Protein AF-A0A7C5RF96-F1 (afdb_monomer)

Solvent-accessible surface area (backbone atoms only — not comparable to full-atom values): 11262 Å² total; per-residue (Å²): 138,88,84,86,80,88,78,85,84,84,74,85,86,77,72,83,74,77,84,63,67,83,74,46,70,71,55,54,45,64,64,49,43,65,52,54,22,52,75,68,71,33,79,89,75,61,82,72,68,91,77,46,59,42,86,40,57,66,70,56,53,45,50,46,58,66,66,28,52,44,36,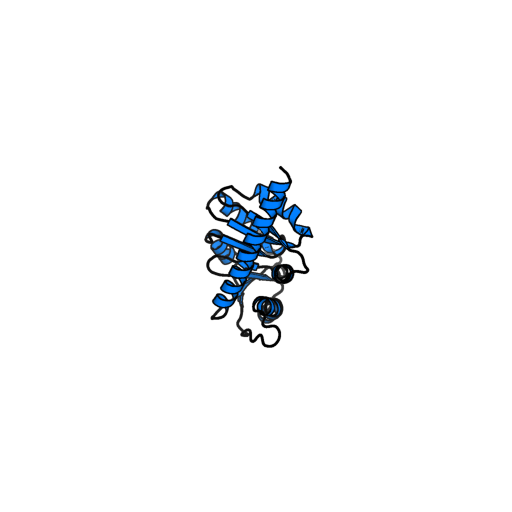41,35,26,29,56,72,78,70,43,52,89,47,49,67,48,53,40,55,34,24,76,74,45,66,41,39,36,41,35,32,23,57,54,93,54,33,66,65,49,40,61,49,28,68,72,42,35,32,94,56,12,42,48,44,72,39,63,34,55,73,90,40,76,61,23,59,54,30,73,48,39,32,43,36,38,78,88,50,47,35,32,56,54,85,92,43,38,29,29,54,43,72,83,54,31,62,54,52,47,52,48,51,48,53,53,51,52,52,50,49,54,51,50,50,52,53,49,55,50,56,59,58,76,75,106

Foldseek 3Di:
DDDDDDDDPPDDPPDDDDCQPPCDLQNVCVVVQCLLCLLVVNNPDRPQDSQWKDFDDLVRVLVLLLVFQEKEWAEACVLCVSNVVSLLVSQVPAAHEYEYEYAPVRQVVVVVVQVVSHDPRYRYHYQHDDCPDSSVSNSNFTWMAGPQFIWGRDSNTIITTDDPCGVVSNVSCCVVRVVSVVVRVVVVVVVVVVVD

Mean predicted aligned error: 11.07 Å

Secondary structure (DSSP, 8-state):
---PPP------------------HHHHHHHHHHHHHHHTT-SS-----S--EEEE-HHHHHHHHHH-SEEEEES-TTTTTTTHHHHHHHHTTS--EEEEEEEHHHHHHHHHHHHHH--SSS-EEEEEEPTTSHHHHHHTS-EEE-SS-EEEEETTEEEEE-THHHHHHHHHHHHHHHHHHHHHHHHHHHHHHHT-

Nearest PDB structures (foldseek):
  4iwn-assembly1_B  TM=4.643E-01  e=7.702E-01  Escherichia coli
  3guc-assembly1_B  TM=5.423E-01  e=4.513E+00  Homo sapiens
  8uzd-assembly1_B-2  TM=3.219E-01  e=5.679E-01  Ilex paraguariensis
  2l82-assembly1_A  TM=4.042E-01  e=2.453E+00  synthetic construct

Sequence (196 aa):
MKGLPVAVALGVLALSPSVQAQITLGQAYKILRPALCAAMKQFANCSLPEDLVLPADLEMVRRMVDASSTVYLAGNKADMRDILPTLEARARKRPGSAYWFVPRAEADDLEAWAAKASTQQYPIHILPVQESDLLGTVSRIPFVLTDLTVFFPLAGAWFEPIGKITATVLGVLRNIASYAAQQALARKSMKEAEAR

Radius of gyration: 21.3 Å; Cα contacts (8 Å, |Δi|>4): 260; chains: 1; bounding box: 76×32×82 Å

Structure (mmCIF, N/CA/C/O backbone):
data_AF-A0A7C5RF96-F1
#
_entry.id   AF-A0A7C5RF96-F1
#
loop_
_atom_site.group_PDB
_atom_site.id
_atom_site.type_symbol
_atom_site.label_atom_id
_atom_site.label_alt_id
_atom_site.label_comp_id
_atom_site.label_asym_id
_atom_site.label_entity_id
_atom_site.label_seq_id
_atom_site.pdbx_PDB_ins_code
_atom_site.Cartn_x
_atom_site.Cartn_y
_atom_site.Cartn_z
_atom_site.occupancy
_atom_site.B_iso_or_equiv
_atom_site.auth_seq_id
_atom_site.auth_comp_id
_atom_site.auth_asym_id
_atom_site.auth_atom_id
_atom_site.pdbx_PDB_model_num
ATOM 1 N N . MET A 1 1 ? -50.449 10.304 -52.837 1.00 48.28 1 MET A N 1
ATOM 2 C CA . MET A 1 1 ? -49.902 8.990 -52.415 1.00 48.28 1 MET A CA 1
ATOM 3 C C . MET A 1 1 ? -48.433 8.928 -52.812 1.00 48.28 1 MET A C 1
ATOM 5 O O . MET A 1 1 ? -48.119 9.495 -53.852 1.00 48.28 1 MET A O 1
ATOM 9 N N . LYS A 1 2 ? -47.598 8.231 -52.020 1.00 40.72 2 LYS A N 1
ATOM 10 C CA . LYS A 1 2 ? -46.118 8.307 -51.880 1.00 40.72 2 LYS A CA 1
ATOM 11 C C . LYS A 1 2 ? -45.748 9.323 -50.784 1.00 40.72 2 LYS A C 1
ATOM 13 O O . LYS A 1 2 ? -45.978 10.504 -50.980 1.00 40.72 2 LYS A O 1
ATOM 18 N N . GLY A 1 3 ? -45.299 8.979 -49.578 1.00 35.69 3 GLY A N 1
ATOM 19 C CA . GLY A 1 3 ? -44.644 7.773 -49.064 1.00 35.69 3 GLY A CA 1
ATOM 20 C C . GLY A 1 3 ? -43.287 8.204 -48.499 1.00 35.69 3 GLY A C 1
ATOM 21 O O . GLY A 1 3 ? -42.312 8.199 -49.238 1.00 35.69 3 GLY A O 1
ATOM 22 N N . LEU A 1 4 ? -43.247 8.663 -47.241 1.00 41.91 4 LEU A N 1
ATOM 23 C CA . LEU A 1 4 ? -42.005 8.987 -46.525 1.00 41.91 4 LEU A CA 1
ATOM 24 C C . LEU A 1 4 ? -41.314 7.693 -46.071 1.00 41.91 4 LEU A C 1
ATOM 26 O O . LEU A 1 4 ? -41.981 6.868 -45.444 1.00 41.91 4 LEU A O 1
ATOM 30 N N . PRO A 1 5 ? -39.991 7.551 -46.250 1.00 50.12 5 PRO A N 1
ATOM 31 C CA . PRO A 1 5 ? -39.201 6.661 -45.425 1.00 50.12 5 PRO A CA 1
ATOM 32 C C . PRO A 1 5 ? -38.467 7.439 -44.327 1.00 50.12 5 PRO A C 1
ATOM 34 O O . PRO A 1 5 ? -37.708 8.378 -44.564 1.00 50.12 5 PRO A O 1
ATOM 37 N N . VAL A 1 6 ? -38.722 6.977 -43.109 1.00 43.59 6 VAL A N 1
ATOM 38 C CA . VAL A 1 6 ? -37.925 7.156 -41.900 1.00 43.59 6 VAL A CA 1
ATOM 39 C C . VAL A 1 6 ? -36.529 6.571 -42.133 1.00 43.59 6 VAL A C 1
ATOM 41 O O . VAL A 1 6 ? -36.412 5.409 -42.514 1.00 43.59 6 VAL A O 1
ATOM 44 N N . ALA A 1 7 ? -35.478 7.335 -41.847 1.00 45.12 7 ALA A N 1
ATOM 45 C CA . ALA A 1 7 ? -34.145 6.791 -41.603 1.00 45.12 7 ALA A CA 1
ATOM 46 C C . ALA A 1 7 ? -33.479 7.592 -40.481 1.00 45.12 7 ALA A C 1
ATOM 48 O O . ALA A 1 7 ? -32.911 8.664 -40.674 1.00 45.12 7 ALA A O 1
ATOM 49 N N . VAL A 1 8 ? -33.628 7.048 -39.277 1.00 38.53 8 VAL A N 1
ATOM 50 C CA . VAL A 1 8 ? -32.916 7.421 -38.061 1.00 38.53 8 VAL A CA 1
ATOM 51 C C . VAL A 1 8 ? -31.449 7.032 -38.249 1.00 38.53 8 VAL A C 1
ATOM 53 O O . VAL A 1 8 ? -31.117 5.850 -38.240 1.00 38.53 8 VAL A O 1
ATOM 56 N N . ALA A 1 9 ? -30.568 8.014 -38.424 1.00 40.03 9 ALA A N 1
ATOM 57 C CA . ALA A 1 9 ? -29.127 7.800 -38.347 1.00 40.03 9 ALA A CA 1
ATOM 58 C C . ALA A 1 9 ? -28.686 7.898 -36.877 1.00 40.03 9 ALA A C 1
ATOM 60 O O . ALA A 1 9 ? -28.236 8.940 -36.407 1.00 40.03 9 ALA A O 1
ATOM 61 N N . LEU A 1 10 ? -28.856 6.796 -36.140 1.00 39.03 10 LEU A N 1
ATOM 62 C CA . LEU A 1 10 ? -28.060 6.511 -34.948 1.00 39.03 10 LEU A CA 1
ATOM 63 C C . LEU A 1 10 ? -26.667 6.092 -35.434 1.00 39.03 10 LEU A C 1
ATOM 65 O O . LEU A 1 10 ? -26.528 5.061 -36.088 1.00 39.03 10 LEU A O 1
ATOM 69 N N . GLY A 1 11 ? -25.643 6.887 -35.135 1.00 33.66 11 GLY A N 1
ATOM 70 C CA . GLY A 1 11 ? -24.289 6.617 -35.608 1.00 33.66 11 GLY A CA 1
ATOM 71 C C . GLY A 1 11 ? -23.226 7.351 -34.806 1.00 33.66 11 GLY A C 1
ATOM 72 O O . GLY A 1 11 ? -22.774 8.410 -35.211 1.00 33.66 11 GLY A O 1
ATOM 73 N N . VAL A 1 12 ? -22.852 6.751 -33.675 1.00 43.72 12 VAL A N 1
ATOM 74 C CA . VAL A 1 12 ? -21.489 6.719 -33.116 1.00 43.72 12 VAL A CA 1
ATOM 75 C C . VAL A 1 12 ? -20.742 8.060 -33.023 1.00 43.72 12 VAL A C 1
ATOM 77 O O . VAL A 1 12 ? -19.948 8.401 -33.887 1.00 43.72 12 VAL A O 1
ATOM 80 N N . LEU A 1 13 ? -20.867 8.719 -31.871 1.00 32.66 13 LEU A N 1
ATOM 81 C CA . LEU A 1 13 ? -19.737 9.358 -31.178 1.00 32.66 13 LEU A CA 1
ATOM 82 C C . LEU A 1 13 ? -19.873 9.038 -29.684 1.00 32.66 13 LEU A C 1
ATOM 84 O O . LEU A 1 13 ? -20.056 9.895 -28.824 1.00 32.66 13 LEU A O 1
ATOM 88 N N . ALA A 1 14 ? -19.860 7.736 -29.400 1.00 33.72 14 ALA A N 1
ATOM 89 C CA . ALA A 1 14 ? -19.569 7.248 -28.071 1.00 33.72 14 ALA A CA 1
ATOM 90 C C . ALA A 1 14 ? -18.064 7.415 -27.834 1.00 33.72 14 ALA A C 1
ATOM 92 O O . ALA A 1 14 ? -17.259 6.934 -28.626 1.00 33.72 14 ALA A O 1
ATOM 93 N N . LEU A 1 15 ? -17.744 8.043 -26.704 1.00 33.00 15 LEU A N 1
ATOM 94 C CA . LEU A 1 15 ? -16.553 7.773 -25.906 1.00 33.00 15 LEU A CA 1
ATOM 95 C C . LEU A 1 15 ? -15.231 8.097 -26.603 1.00 33.00 15 LEU A C 1
ATOM 97 O O . LEU A 1 15 ? -14.570 7.240 -27.182 1.00 33.00 15 LEU A O 1
ATOM 101 N N . SER A 1 16 ? -14.796 9.344 -26.428 1.00 27.42 16 SER A N 1
ATOM 102 C CA . SER A 1 16 ? -13.376 9.682 -26.406 1.00 27.42 16 SER A CA 1
ATOM 103 C C . SER A 1 16 ? -12.638 8.625 -25.572 1.00 27.42 16 SER A C 1
ATOM 105 O O . SER A 1 16 ? -12.915 8.522 -24.372 1.00 27.42 16 SER A O 1
ATOM 107 N N . PRO A 1 17 ? -11.735 7.815 -26.149 1.00 36.41 17 PRO A N 1
ATOM 108 C CA . PRO A 1 17 ? -10.871 6.991 -25.335 1.00 36.41 17 PRO A CA 1
ATOM 109 C C . PRO A 1 17 ? -9.972 7.951 -24.565 1.00 36.41 17 PRO A C 1
ATOM 111 O O . PRO A 1 17 ? -9.281 8.792 -25.146 1.00 36.41 17 PRO A O 1
ATOM 114 N N . SER A 1 18 ? -10.027 7.856 -23.241 1.00 37.81 18 SER A N 1
ATOM 115 C CA . SER A 1 18 ? -9.028 8.426 -22.354 1.00 37.81 18 SER A CA 1
ATOM 116 C C . SER A 1 18 ? -7.661 8.084 -22.932 1.00 37.81 18 SER A C 1
ATOM 118 O O . SER A 1 18 ? -7.339 6.909 -23.104 1.00 37.81 18 SER A O 1
ATOM 120 N N . VAL A 1 19 ? -6.875 9.104 -23.265 1.00 34.47 19 VAL A N 1
ATOM 121 C CA . VAL A 1 19 ? -5.471 8.966 -23.648 1.00 34.47 19 VAL A CA 1
ATOM 122 C C . VAL A 1 19 ? -4.722 8.481 -22.405 1.00 34.47 19 VAL A C 1
ATOM 124 O O . VAL A 1 19 ? -4.118 9.254 -21.670 1.00 34.47 19 VAL A O 1
ATOM 127 N N . GLN A 1 20 ? -4.837 7.191 -22.100 1.00 38.78 20 GLN A N 1
ATOM 128 C CA . GLN A 1 20 ? -3.939 6.499 -21.194 1.00 38.78 20 GLN A CA 1
ATOM 129 C C . GLN A 1 20 ? -2.617 6.458 -21.944 1.00 38.78 20 GLN A C 1
ATOM 131 O O . GLN A 1 20 ? -2.495 5.774 -22.961 1.00 38.78 20 GLN A O 1
ATOM 136 N N . ALA A 1 21 ? -1.661 7.278 -21.508 1.00 41.00 21 ALA A N 1
ATOM 137 C CA . ALA A 1 21 ? -0.299 7.209 -22.002 1.00 41.00 21 ALA A CA 1
ATOM 138 C C . ALA A 1 21 ? 0.112 5.731 -22.006 1.00 41.00 21 ALA A C 1
ATOM 140 O O . ALA A 1 21 ? 0.065 5.081 -20.961 1.00 41.00 21 ALA A O 1
ATOM 141 N N . GLN A 1 22 ? 0.441 5.186 -23.181 1.00 46.09 22 GLN A N 1
ATOM 142 C CA . GLN A 1 22 ? 0.982 3.837 -23.316 1.00 46.09 22 GLN A CA 1
ATOM 143 C C . GLN A 1 22 ? 2.369 3.834 -22.674 1.00 46.09 22 GLN A C 1
ATOM 145 O O . GLN A 1 22 ? 3.392 3.934 -23.349 1.00 46.09 22 GLN A O 1
ATOM 150 N N . ILE A 1 23 ? 2.406 3.799 -21.343 1.00 50.12 23 ILE A N 1
ATOM 151 C CA . ILE A 1 23 ? 3.636 3.595 -20.605 1.00 50.12 23 ILE A CA 1
ATOM 152 C C . ILE A 1 23 ? 4.104 2.197 -20.953 1.00 50.12 23 ILE A C 1
ATOM 154 O O . ILE A 1 23 ? 3.455 1.194 -20.657 1.00 50.12 23 ILE A O 1
ATOM 158 N N . THR A 1 24 ? 5.242 2.149 -21.628 1.00 55.06 24 THR A N 1
ATOM 159 C CA . THR A 1 24 ? 5.888 0.887 -21.960 1.00 55.06 24 THR A CA 1
ATOM 160 C C . THR A 1 24 ? 6.470 0.271 -20.690 1.00 55.06 24 THR A C 1
ATOM 162 O O . THR A 1 24 ? 6.913 0.977 -19.781 1.00 55.06 24 THR A O 1
ATOM 165 N N . LEU A 1 25 ? 6.535 -1.058 -20.645 1.00 50.16 25 LEU A N 1
ATOM 166 C CA . LEU A 1 25 ? 7.204 -1.817 -19.582 1.00 50.16 25 LEU A CA 1
ATOM 167 C C . LEU A 1 25 ? 8.605 -1.271 -19.248 1.00 50.16 25 LEU A C 1
ATOM 169 O O . LEU A 1 25 ? 8.961 -1.138 -18.080 1.00 50.16 25 LEU A O 1
ATOM 173 N N . GLY A 1 26 ? 9.361 -0.841 -20.264 1.00 52.41 26 GLY A N 1
ATOM 174 C CA . GLY A 1 26 ? 10.684 -0.239 -20.083 1.00 52.41 26 GLY A CA 1
ATOM 175 C C . GLY A 1 26 ? 10.680 1.117 -19.359 1.00 52.41 26 GLY A C 1
ATOM 176 O O . GLY A 1 26 ? 11.644 1.447 -18.668 1.00 52.41 26 GLY A O 1
ATOM 177 N N . GLN A 1 27 ? 9.614 1.912 -19.472 1.00 56.44 27 GLN A N 1
ATOM 178 C CA . GLN A 1 27 ? 9.468 3.176 -18.735 1.00 56.44 27 GLN A CA 1
ATOM 179 C C . GLN A 1 27 ? 9.066 2.932 -17.279 1.00 56.44 27 GLN A C 1
ATOM 181 O O . GLN A 1 27 ? 9.669 3.524 -16.385 1.00 56.44 27 GLN A O 1
ATOM 186 N N . ALA A 1 28 ? 8.123 2.016 -17.036 1.00 53.59 28 ALA A N 1
ATOM 187 C CA . ALA A 1 28 ? 7.768 1.579 -15.685 1.00 53.59 28 ALA A CA 1
ATOM 188 C C . ALA A 1 28 ? 9.001 1.038 -14.940 1.00 53.59 28 ALA A C 1
ATOM 190 O O . ALA A 1 28 ? 9.285 1.424 -13.805 1.00 53.59 28 ALA A O 1
ATOM 191 N N . TYR A 1 29 ? 9.807 0.229 -15.630 1.00 60.25 29 TYR A N 1
ATOM 192 C CA . TYR A 1 29 ? 11.046 -0.326 -15.104 1.00 60.25 29 TYR A CA 1
ATOM 193 C C . TYR A 1 29 ? 12.082 0.742 -14.717 1.00 60.25 29 TYR A C 1
ATOM 195 O O . TYR A 1 29 ? 12.675 0.661 -13.642 1.00 60.25 29 TYR A O 1
ATOM 203 N N . LYS A 1 30 ? 12.276 1.786 -15.535 1.00 61.12 30 LYS A N 1
ATOM 204 C CA . LYS A 1 30 ? 13.207 2.889 -15.219 1.00 61.12 30 LYS A CA 1
ATOM 205 C C . LYS A 1 30 ? 12.817 3.667 -13.961 1.00 61.12 30 LYS A C 1
ATOM 207 O O . LYS A 1 30 ? 13.704 4.172 -13.279 1.00 61.12 30 LYS A O 1
ATOM 212 N N . ILE A 1 31 ? 11.523 3.753 -13.657 1.00 60.72 31 ILE A N 1
ATOM 213 C CA . ILE A 1 31 ? 11.005 4.450 -12.473 1.00 60.72 31 ILE A CA 1
ATOM 214 C C . ILE A 1 31 ? 11.149 3.565 -11.229 1.00 60.72 31 ILE A C 1
ATOM 216 O O . ILE A 1 31 ? 11.641 4.017 -10.196 1.00 60.72 31 ILE A O 1
ATOM 220 N N . LEU A 1 32 ? 10.777 2.287 -11.333 1.00 64.88 32 LEU A N 1
ATOM 221 C CA . LEU A 1 32 ? 10.793 1.354 -10.204 1.00 64.88 32 LEU A CA 1
ATOM 222 C C . LEU A 1 32 ? 12.201 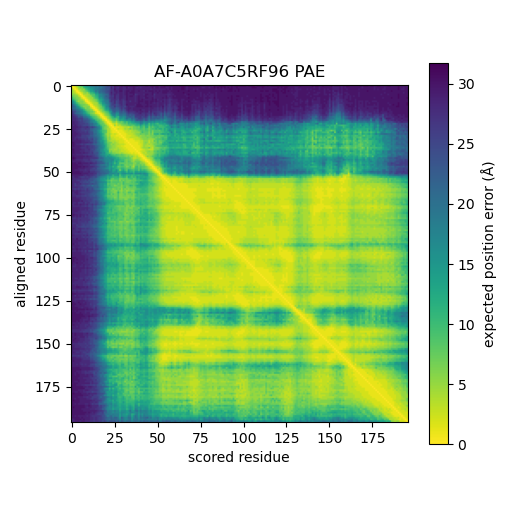0.878 -9.835 1.00 64.88 32 LEU A C 1
ATOM 224 O O . LEU A 1 32 ? 12.473 0.608 -8.666 1.00 64.88 32 LEU A O 1
ATOM 228 N N . ARG A 1 33 ? 13.123 0.786 -10.799 1.00 68.75 33 ARG A N 1
ATOM 229 C CA . ARG A 1 33 ? 14.453 0.217 -10.564 1.00 68.75 33 ARG A CA 1
ATOM 230 C C . ARG A 1 33 ? 15.252 0.960 -9.491 1.00 68.75 33 ARG A C 1
ATOM 232 O O . ARG A 1 33 ? 15.598 0.308 -8.512 1.00 68.75 33 ARG A O 1
ATOM 239 N N . PRO A 1 34 ? 15.540 2.272 -9.590 1.00 63.97 34 PRO A N 1
ATOM 240 C CA . PRO A 1 34 ? 16.384 2.958 -8.605 1.00 63.97 34 PRO A CA 1
ATOM 241 C C . PRO A 1 34 ? 15.840 2.847 -7.178 1.00 63.97 34 PRO A C 1
ATOM 243 O O . PRO A 1 34 ? 16.600 2.692 -6.226 1.00 63.97 34 PRO A O 1
ATOM 246 N N . ALA A 1 35 ? 14.518 2.855 -7.049 1.00 61.44 35 ALA A N 1
ATOM 247 C CA . ALA A 1 35 ? 13.802 2.686 -5.801 1.00 61.44 35 ALA A CA 1
ATOM 248 C C . ALA A 1 35 ? 13.934 1.290 -5.195 1.00 61.44 35 ALA A C 1
ATOM 250 O O . ALA A 1 35 ? 14.263 1.153 -4.018 1.00 61.44 35 ALA A O 1
ATOM 251 N N . LEU A 1 36 ? 13.708 0.252 -6.002 1.00 65.31 36 LEU A N 1
ATOM 252 C CA . LEU A 1 36 ? 13.887 -1.133 -5.580 1.00 65.31 36 LEU A CA 1
ATOM 253 C C . LEU A 1 36 ? 15.351 -1.397 -5.216 1.00 65.31 36 LEU A C 1
ATOM 255 O O . LEU A 1 36 ? 15.632 -2.007 -4.188 1.00 65.31 36 LEU A O 1
ATOM 259 N N . CYS A 1 37 ? 16.288 -0.844 -5.983 1.00 69.06 37 CYS A N 1
ATOM 260 C CA . CYS A 1 37 ? 17.717 -0.896 -5.686 1.00 69.06 37 CYS A CA 1
ATOM 261 C C . CYS A 1 37 ? 18.068 -0.200 -4.368 1.00 69.06 37 CYS A C 1
ATOM 263 O O . CYS A 1 37 ? 18.852 -0.731 -3.579 1.00 69.06 37 CYS A O 1
ATOM 265 N N . ALA A 1 38 ? 17.461 0.959 -4.102 1.00 64.06 38 ALA A N 1
ATOM 266 C CA . ALA A 1 38 ? 17.626 1.679 -2.847 1.00 64.06 38 ALA A CA 1
ATOM 267 C C . ALA A 1 38 ? 17.055 0.893 -1.660 1.00 64.06 38 ALA A C 1
ATOM 269 O O . ALA A 1 38 ? 17.728 0.744 -0.639 1.00 64.06 38 ALA A O 1
ATOM 270 N N . ALA A 1 39 ? 15.858 0.320 -1.812 1.00 60.06 39 ALA A N 1
ATOM 271 C CA . ALA A 1 39 ? 15.226 -0.523 -0.801 1.00 60.06 39 ALA A CA 1
ATOM 272 C C . ALA A 1 39 ? 16.054 -1.788 -0.510 1.00 60.06 39 ALA A C 1
ATOM 274 O O . ALA A 1 39 ? 16.161 -2.215 0.638 1.00 60.06 39 ALA A O 1
ATOM 275 N N . MET A 1 40 ? 16.709 -2.346 -1.531 1.00 63.69 40 MET A N 1
ATOM 276 C CA . MET A 1 40 ? 17.633 -3.478 -1.411 1.00 63.69 40 MET A CA 1
ATOM 277 C C . MET A 1 40 ? 19.038 -3.084 -0.923 1.00 63.69 40 MET A C 1
ATOM 279 O O . MET A 1 40 ? 19.875 -3.963 -0.731 1.00 63.69 40 MET A O 1
ATOM 283 N N . LYS A 1 41 ? 19.321 -1.789 -0.710 1.00 62.84 41 LYS A N 1
ATOM 284 C CA . LYS A 1 41 ? 20.654 -1.242 -0.382 1.00 62.84 41 LYS A CA 1
ATOM 285 C C . LYS A 1 41 ? 21.748 -1.604 -1.402 1.00 62.84 41 LYS A C 1
ATOM 287 O O . LYS A 1 41 ? 22.925 -1.672 -1.056 1.00 62.84 41 LYS A O 1
ATOM 292 N N . GLN A 1 42 ? 21.384 -1.823 -2.663 1.00 62.59 42 GLN A N 1
ATOM 293 C CA . GLN A 1 42 ? 22.301 -2.206 -3.740 1.00 62.59 42 GLN A CA 1
ATOM 294 C C . GLN A 1 42 ? 22.330 -1.125 -4.822 1.00 62.59 42 GLN A C 1
ATOM 296 O O . GLN A 1 42 ? 21.781 -1.298 -5.898 1.00 62.59 42 GLN A O 1
ATOM 301 N N . PHE A 1 43 ? 22.972 0.011 -4.549 1.00 60.28 43 PHE A N 1
ATOM 302 C CA . PHE A 1 43 ? 22.956 1.166 -5.459 1.00 60.28 43 PHE A CA 1
ATOM 303 C C . PHE A 1 43 ? 23.867 1.007 -6.689 1.00 60.28 43 PHE A C 1
ATOM 305 O O . PHE A 1 43 ? 23.506 1.454 -7.773 1.00 60.28 43 PHE A O 1
ATOM 312 N N . ALA A 1 44 ? 25.028 0.359 -6.538 1.00 50.59 44 ALA A N 1
ATOM 313 C CA . ALA A 1 44 ? 26.049 0.283 -7.592 1.00 50.59 44 ALA A CA 1
ATOM 314 C C . ALA A 1 44 ? 25.928 -0.951 -8.510 1.00 50.59 44 ALA A C 1
ATOM 316 O O . ALA A 1 44 ? 26.276 -0.870 -9.682 1.00 50.59 44 ALA A O 1
ATOM 317 N N . ASN A 1 45 ? 25.397 -2.073 -8.003 1.00 56.41 45 ASN A N 1
ATOM 318 C CA . ASN A 1 45 ? 25.366 -3.375 -8.697 1.00 56.41 45 ASN A CA 1
ATOM 319 C C . ASN A 1 45 ? 23.952 -3.958 -8.811 1.00 56.41 45 ASN A C 1
ATOM 321 O O . ASN A 1 45 ? 23.749 -5.170 -8.736 1.00 56.41 45 ASN A O 1
ATOM 325 N N . CYS A 1 46 ? 22.954 -3.093 -8.965 1.00 61.56 46 CYS A N 1
ATOM 326 C CA . CYS A 1 46 ? 21.569 -3.522 -9.017 1.00 61.56 46 CYS A CA 1
ATOM 327 C C . 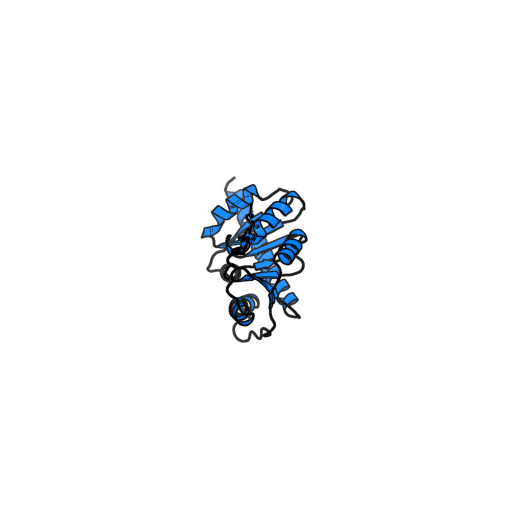CYS A 1 46 ? 21.223 -4.171 -10.363 1.00 61.56 46 CYS A C 1
ATOM 329 O O . CYS A 1 46 ? 20.751 -3.514 -11.300 1.00 61.56 46 CYS A O 1
ATOM 331 N N . SER A 1 47 ? 21.479 -5.468 -10.469 1.00 56.88 47 SER A N 1
ATOM 332 C CA . SER A 1 47 ? 21.096 -6.314 -11.601 1.00 56.88 47 SER A CA 1
ATOM 333 C C . SER A 1 47 ? 19.644 -6.763 -11.426 1.00 56.88 47 SER A C 1
ATOM 335 O O . SER A 1 47 ? 19.331 -7.917 -11.159 1.00 56.88 47 SER A O 1
ATOM 337 N N . LEU A 1 48 ? 18.737 -5.796 -11.533 1.00 56.78 48 LEU A N 1
ATOM 338 C CA . LEU A 1 48 ? 17.310 -6.053 -11.660 1.00 56.78 48 LEU A CA 1
ATOM 339 C C . LEU A 1 48 ? 17.040 -6.662 -13.059 1.00 56.78 48 LEU A C 1
ATOM 341 O O . LEU A 1 48 ? 17.425 -6.021 -14.036 1.00 56.78 48 LEU A O 1
ATOM 345 N N . PRO A 1 49 ? 16.413 -7.846 -13.198 1.00 56.12 49 PRO A N 1
ATOM 346 C CA . PRO A 1 49 ? 16.108 -8.452 -14.507 1.00 56.12 49 PRO A CA 1
ATOM 347 C C . PRO A 1 49 ? 15.229 -7.546 -15.388 1.00 56.12 49 PRO A C 1
ATOM 349 O O . PRO A 1 49 ? 14.420 -6.801 -14.859 1.00 56.12 49 PRO A O 1
ATOM 352 N N . GLU A 1 50 ? 15.337 -7.590 -16.716 1.00 53.28 50 GLU A N 1
ATOM 353 C CA . GLU A 1 50 ? 14.568 -6.676 -17.591 1.00 53.28 50 GLU A CA 1
ATOM 354 C C . GLU A 1 50 ? 13.045 -6.951 -17.594 1.00 53.28 50 GLU A C 1
ATOM 356 O O . GLU A 1 50 ? 12.254 -6.024 -17.776 1.00 53.28 50 GLU A O 1
ATOM 361 N N . ASP A 1 51 ? 12.621 -8.177 -17.266 1.00 53.94 51 ASP A N 1
ATOM 362 C CA . ASP A 1 51 ? 11.215 -8.618 -17.260 1.00 53.94 51 ASP A CA 1
ATOM 363 C C . ASP A 1 51 ? 10.550 -8.462 -15.882 1.00 53.94 51 ASP A C 1
ATOM 365 O O . ASP A 1 51 ? 10.095 -9.426 -15.266 1.00 53.94 51 ASP A O 1
ATOM 369 N N . LEU A 1 52 ? 10.575 -7.250 -15.329 1.00 63.03 52 LEU A N 1
ATOM 370 C CA . LEU A 1 52 ? 10.399 -7.068 -13.884 1.00 63.03 52 LEU A CA 1
ATOM 371 C C . LEU A 1 52 ? 8.981 -6.757 -13.414 1.00 63.03 52 LEU A C 1
ATOM 373 O O . LEU A 1 52 ? 8.717 -6.836 -12.221 1.00 63.03 52 LEU A O 1
ATOM 377 N N . VAL A 1 53 ? 8.076 -6.397 -14.313 1.00 70.31 53 VAL A N 1
ATOM 378 C CA . VAL A 1 53 ? 6.703 -6.008 -13.979 1.00 70.31 53 VAL A CA 1
ATOM 379 C C . VAL A 1 53 ? 5.770 -6.486 -15.080 1.00 70.31 53 VAL A C 1
ATOM 381 O O . VAL A 1 53 ? 6.157 -6.479 -16.238 1.00 70.31 53 VAL A O 1
ATOM 384 N N . LEU A 1 54 ? 4.550 -6.891 -14.749 1.00 78.62 54 LEU A N 1
ATOM 385 C CA . LEU A 1 54 ? 3.473 -7.115 -15.712 1.00 78.62 54 LEU A CA 1
ATOM 386 C C . LEU A 1 54 ? 2.329 -6.142 -15.436 1.00 78.62 54 LEU A C 1
ATOM 388 O O . LEU A 1 54 ? 2.101 -5.805 -14.272 1.00 78.62 54 LEU A O 1
ATOM 392 N N . PRO A 1 55 ? 1.592 -5.702 -16.470 1.00 83.38 55 PRO A N 1
ATOM 393 C CA . PRO A 1 55 ? 0.340 -4.994 -16.264 1.00 83.38 55 PRO A CA 1
ATOM 394 C C . PRO A 1 55 ? -0.607 -5.828 -15.395 1.00 83.38 55 PRO A C 1
ATOM 396 O O . PRO A 1 55 ? -0.815 -7.015 -15.644 1.00 83.38 55 PRO A O 1
ATOM 399 N N . ALA A 1 56 ? -1.185 -5.188 -14.390 1.00 88.44 56 ALA A N 1
ATOM 400 C CA . ALA A 1 56 ? -2.201 -5.741 -13.517 1.00 88.44 56 ALA A CA 1
ATOM 401 C C . ALA A 1 56 ? -3.538 -5.055 -13.815 1.00 88.44 56 ALA A C 1
ATOM 403 O O . ALA A 1 56 ? -3.616 -3.830 -13.905 1.00 88.44 56 ALA A O 1
ATOM 404 N N . ASP A 1 57 ? -4.601 -5.843 -13.953 1.00 92.00 57 ASP A N 1
ATOM 405 C CA . ASP A 1 57 ? -5.957 -5.300 -14.021 1.00 92.00 57 ASP A CA 1
ATOM 406 C C . ASP A 1 57 ? -6.329 -4.683 -12.663 1.00 92.00 57 ASP A C 1
ATOM 408 O O . ASP A 1 57 ? -6.094 -5.283 -11.610 1.00 92.00 57 ASP A O 1
ATOM 412 N N . LEU A 1 58 ? -6.950 -3.503 -12.676 1.00 93.19 58 LEU A N 1
ATOM 413 C CA . LEU A 1 58 ? -7.469 -2.847 -11.480 1.00 93.19 58 LEU A CA 1
ATOM 414 C C . LEU A 1 58 ? -8.406 -3.770 -10.685 1.00 93.19 58 LEU A C 1
ATOM 416 O O . LEU A 1 58 ? -8.338 -3.796 -9.458 1.00 93.19 58 LEU A O 1
ATOM 420 N N . GLU A 1 59 ? -9.241 -4.574 -11.346 1.00 95.75 59 GLU A N 1
ATOM 421 C CA . GLU A 1 59 ? -10.126 -5.516 -10.648 1.00 95.75 59 GLU A CA 1
ATOM 422 C C . GLU A 1 59 ? -9.347 -6.636 -9.943 1.00 95.75 59 GLU A C 1
ATOM 424 O O . GLU A 1 59 ? -9.754 -7.138 -8.892 1.00 95.75 59 GLU A O 1
ATOM 429 N N . MET A 1 60 ? -8.177 -7.012 -10.460 1.00 94.81 60 MET A N 1
ATOM 430 C CA . MET A 1 60 ? -7.267 -7.910 -9.751 1.00 94.81 60 MET A CA 1
ATOM 431 C C . MET A 1 60 ? -6.676 -7.231 -8.513 1.00 94.81 60 MET A C 1
ATOM 433 O O . MET A 1 60 ? -6.731 -7.816 -7.430 1.00 94.81 60 MET A O 1
ATOM 437 N N . VAL A 1 61 ? -6.189 -5.993 -8.643 1.00 95.12 61 VAL A N 1
ATOM 438 C CA . VAL A 1 61 ? -5.647 -5.208 -7.518 1.00 95.12 61 VAL A CA 1
ATOM 439 C C . VAL A 1 61 ? -6.691 -5.076 -6.408 1.00 95.12 61 VAL A C 1
ATOM 441 O O . VAL A 1 61 ? -6.413 -5.389 -5.250 1.00 95.12 61 VAL A O 1
ATOM 444 N N . ARG A 1 62 ? -7.926 -4.693 -6.757 1.00 96.56 62 ARG A N 1
ATOM 445 C CA . ARG A 1 62 ? -9.041 -4.545 -5.809 1.00 96.56 62 ARG A CA 1
ATOM 446 C C . ARG A 1 62 ? -9.359 -5.843 -5.080 1.00 96.56 62 ARG A C 1
ATOM 448 O O . ARG A 1 62 ? -9.497 -5.830 -3.860 1.00 96.56 62 ARG A O 1
ATOM 455 N N . ARG A 1 63 ? -9.425 -6.971 -5.795 1.00 95.50 63 ARG A N 1
ATOM 456 C CA . ARG A 1 63 ? -9.652 -8.286 -5.173 1.00 95.50 63 ARG A CA 1
ATOM 457 C C . ARG A 1 63 ? -8.542 -8.664 -4.202 1.00 95.50 63 ARG A C 1
ATOM 459 O O . ARG A 1 63 ? -8.841 -9.169 -3.125 1.00 95.50 63 ARG A O 1
ATOM 466 N N . MET A 1 64 ? -7.283 -8.399 -4.543 1.00 95.31 64 MET A N 1
ATOM 467 C CA . MET A 1 64 ? -6.164 -8.679 -3.640 1.00 95.31 64 MET A CA 1
ATOM 468 C C . MET A 1 64 ? -6.216 -7.797 -2.388 1.00 95.31 64 MET A C 1
ATOM 470 O O . MET A 1 64 ? -6.030 -8.299 -1.282 1.00 95.31 64 MET A O 1
ATOM 474 N N . VAL A 1 65 ? -6.557 -6.514 -2.529 1.00 95.06 65 VAL A N 1
ATOM 475 C CA . VAL A 1 65 ? -6.786 -5.606 -1.391 1.00 95.06 65 VAL A CA 1
ATOM 476 C C . VAL A 1 65 ? -7.959 -6.084 -0.520 1.00 95.06 65 VAL A C 1
ATOM 478 O O . VAL A 1 65 ? -7.842 -6.108 0.704 1.00 95.06 65 VAL A O 1
ATOM 481 N N . ASP A 1 66 ? -9.070 -6.533 -1.110 1.00 94.62 66 ASP A N 1
ATOM 482 C CA . ASP A 1 66 ? -10.241 -7.072 -0.386 1.00 94.62 66 ASP A CA 1
ATOM 483 C C . ASP A 1 66 ? -10.015 -8.474 0.227 1.00 94.62 66 ASP A C 1
ATOM 485 O O . ASP A 1 66 ? -10.693 -8.887 1.178 1.00 94.62 66 ASP A O 1
ATOM 489 N N . ALA A 1 67 ? -9.000 -9.204 -0.228 1.00 93.12 67 ALA A N 1
ATOM 490 C CA . ALA A 1 67 ? -8.587 -10.470 0.374 1.00 93.12 67 ALA A CA 1
ATOM 491 C C . ALA A 1 67 ? -7.564 -10.291 1.513 1.00 93.12 67 ALA A C 1
ATOM 493 O O . ALA A 1 67 ? -7.617 -11.033 2.490 1.00 93.12 67 ALA A O 1
ATOM 494 N N . SER A 1 68 ? -6.686 -9.289 1.428 1.00 93.25 68 SER A N 1
ATOM 495 C CA . SER A 1 68 ? -5.523 -9.122 2.314 1.00 93.25 68 SER A CA 1
ATOM 496 C C . SER A 1 68 ? -5.869 -8.751 3.754 1.00 93.25 68 SER A C 1
ATOM 498 O O . SER A 1 68 ? -6.506 -7.735 3.990 1.00 93.25 68 SER A O 1
ATOM 500 N N . SER A 1 69 ? -5.398 -9.504 4.743 1.00 91.75 69 SER A N 1
ATOM 501 C CA . SER A 1 69 ? -5.567 -9.172 6.165 1.00 91.75 69 SER A CA 1
ATOM 502 C C . SER A 1 69 ? -4.948 -7.819 6.530 1.00 91.75 69 SER A C 1
ATOM 504 O O . SER A 1 69 ? -5.566 -7.025 7.240 1.00 91.75 69 SER A O 1
ATOM 506 N N . THR A 1 70 ? -3.762 -7.542 5.992 1.00 92.56 70 THR A N 1
ATOM 507 C CA . THR A 1 70 ? -3.051 -6.279 6.169 1.00 92.56 70 THR A CA 1
ATOM 508 C C . THR A 1 70 ? -2.761 -5.667 4.810 1.00 92.56 70 THR A C 1
ATOM 510 O O . THR A 1 70 ? -2.358 -6.365 3.881 1.00 92.56 70 THR A O 1
ATOM 513 N N . VAL A 1 71 ? -2.943 -4.358 4.678 1.00 94.69 71 VAL A N 1
ATOM 514 C CA . VAL A 1 71 ? -2.585 -3.623 3.462 1.00 94.69 71 VAL A CA 1
ATOM 515 C C . VAL A 1 71 ? -1.595 -2.528 3.823 1.00 94.69 71 VAL A C 1
ATOM 517 O O . VAL A 1 71 ? -1.856 -1.725 4.716 1.00 94.69 71 VAL A O 1
ATOM 520 N N . TYR A 1 72 ? -0.470 -2.459 3.117 1.00 92.44 72 TYR A N 1
ATOM 521 C CA . TYR A 1 72 ? 0.434 -1.314 3.210 1.00 92.44 72 TYR A CA 1
ATOM 522 C C . TYR A 1 72 ? 0.359 -0.507 1.924 1.00 92.44 72 TYR A C 1
ATOM 524 O O . TYR A 1 72 ? 0.425 -1.062 0.833 1.00 92.44 72 TYR A O 1
ATOM 532 N N . LEU A 1 73 ? 0.229 0.802 2.049 1.00 92.75 73 LEU A N 1
ATOM 533 C CA . LEU A 1 73 ? 0.144 1.731 0.938 1.00 92.75 73 LEU A CA 1
ATOM 534 C C . LEU A 1 73 ? 1.247 2.763 1.065 1.00 92.75 73 LEU A C 1
ATOM 536 O O . LEU A 1 73 ? 1.553 3.206 2.170 1.00 92.75 73 LEU A O 1
ATOM 540 N N . ALA A 1 74 ? 1.799 3.192 -0.055 1.00 88.94 74 ALA A N 1
ATOM 541 C CA . ALA A 1 74 ? 2.655 4.363 -0.103 1.00 88.94 74 ALA A CA 1
ATOM 542 C C . ALA A 1 74 ? 2.304 5.217 -1.312 1.00 88.94 74 ALA A C 1
ATOM 544 O O . ALA A 1 74 ? 1.899 4.667 -2.329 1.00 88.94 74 ALA A O 1
ATOM 545 N N . GLY A 1 75 ? 2.461 6.531 -1.211 1.00 86.19 75 GLY A N 1
ATOM 546 C CA . GLY A 1 75 ? 2.114 7.475 -2.277 1.00 86.19 75 GLY A CA 1
ATOM 547 C C . GLY A 1 75 ? 0.967 8.399 -1.885 1.00 86.19 75 GLY A C 1
ATOM 548 O O . GLY A 1 75 ? 0.414 8.293 -0.787 1.00 86.19 75 GLY A O 1
ATOM 549 N N . ASN A 1 76 ? 0.637 9.329 -2.773 1.00 87.38 76 ASN A N 1
ATOM 550 C CA . ASN A 1 76 ? -0.355 10.365 -2.512 1.00 87.38 76 ASN A CA 1
ATOM 551 C C . ASN A 1 76 ? -1.792 9.846 -2.709 1.00 87.38 76 ASN A C 1
ATOM 553 O O . ASN A 1 76 ? -2.036 8.744 -3.216 1.00 87.38 76 ASN A O 1
ATOM 557 N N . LYS A 1 77 ? -2.781 10.656 -2.322 1.00 87.75 77 LYS A N 1
ATOM 558 C CA . LYS A 1 77 ? -4.203 10.297 -2.482 1.00 87.75 77 LYS A CA 1
ATOM 559 C C . LYS A 1 77 ? -4.609 10.099 -3.948 1.00 87.75 77 LYS A C 1
ATOM 561 O O . LYS A 1 77 ? -5.496 9.293 -4.228 1.00 87.75 77 LYS A O 1
ATOM 566 N N . ALA A 1 78 ? -3.988 10.828 -4.876 1.00 87.38 78 ALA A N 1
ATOM 567 C CA . ALA A 1 78 ? -4.282 10.729 -6.302 1.00 87.38 78 ALA A CA 1
ATOM 568 C C . ALA A 1 78 ? -3.793 9.398 -6.898 1.00 87.38 78 ALA A C 1
ATOM 570 O O . ALA A 1 78 ? -4.531 8.789 -7.673 1.00 87.38 78 ALA A O 1
ATOM 571 N N . ASP A 1 79 ? -2.623 8.912 -6.475 1.00 86.81 79 ASP A N 1
ATOM 572 C CA . ASP A 1 79 ? -2.043 7.629 -6.888 1.00 86.81 79 ASP A CA 1
ATOM 573 C C . ASP A 1 79 ? -2.938 6.453 -6.472 1.00 86.81 79 ASP A C 1
ATOM 575 O O . ASP A 1 79 ? -3.053 5.461 -7.189 1.00 86.81 79 ASP A O 1
ATOM 579 N N . MET A 1 80 ? -3.610 6.583 -5.322 1.00 91.06 80 MET A N 1
ATOM 580 C CA . MET A 1 80 ? -4.445 5.531 -4.729 1.00 91.06 80 MET A CA 1
ATOM 581 C C . MET A 1 80 ? -5.939 5.701 -4.974 1.00 91.06 80 MET A C 1
ATOM 583 O O . MET A 1 80 ? -6.736 4.895 -4.487 1.00 91.06 80 MET A O 1
ATOM 587 N N . ARG A 1 81 ? -6.351 6.715 -5.740 1.00 91.12 81 ARG A N 1
ATOM 588 C CA . ARG A 1 81 ? -7.766 7.063 -5.937 1.00 91.12 81 ARG A CA 1
ATOM 589 C C . ARG A 1 81 ? -8.629 5.857 -6.310 1.00 91.12 81 ARG A C 1
ATOM 591 O O . ARG A 1 81 ? -9.731 5.709 -5.788 1.00 91.12 81 ARG A O 1
ATOM 598 N N . ASP A 1 82 ? -8.126 4.983 -7.177 1.00 91.56 82 ASP A N 1
ATOM 599 C CA . ASP A 1 82 ? -8.904 3.876 -7.741 1.00 91.56 82 ASP A CA 1
ATOM 600 C C . ASP A 1 82 ? -9.163 2.732 -6.743 1.00 91.56 82 ASP A C 1
ATOM 602 O O . ASP A 1 82 ? -10.089 1.932 -6.942 1.00 91.56 82 ASP A O 1
ATOM 606 N N . ILE A 1 83 ? -8.384 2.670 -5.658 1.00 94.06 83 ILE A N 1
ATOM 607 C CA . ILE A 1 83 ? -8.504 1.661 -4.599 1.00 94.06 83 ILE A CA 1
ATOM 608 C C . ILE A 1 83 ? -9.128 2.199 -3.305 1.00 94.06 83 ILE A C 1
ATOM 610 O O . ILE A 1 83 ? -9.560 1.395 -2.477 1.00 94.06 83 ILE A O 1
ATOM 614 N N . LEU A 1 84 ? -9.261 3.523 -3.139 1.00 93.44 84 LEU A N 1
ATOM 615 C CA . LEU A 1 84 ? -9.929 4.120 -1.972 1.00 93.44 84 LEU A CA 1
ATOM 616 C C . LEU A 1 84 ? -11.323 3.527 -1.708 1.00 93.44 84 LEU A C 1
ATOM 618 O O . LEU A 1 84 ? -11.566 3.105 -0.574 1.00 93.44 84 LEU A O 1
ATOM 622 N N . PRO A 1 85 ? -12.213 3.374 -2.716 1.00 94.31 85 PRO A N 1
ATOM 623 C CA . PRO A 1 85 ? -13.533 2.785 -2.481 1.00 94.31 85 PRO A CA 1
ATOM 624 C C . PRO A 1 85 ? -13.456 1.333 -1.994 1.00 94.31 85 PRO A C 1
ATOM 626 O O . PRO A 1 85 ? -14.331 0.868 -1.267 1.00 94.31 85 PRO A O 1
ATOM 629 N N . THR A 1 86 ? -12.401 0.608 -2.380 1.00 94.69 86 THR A N 1
ATOM 630 C CA . THR A 1 86 ? -12.185 -0.780 -1.949 1.00 94.69 86 THR A CA 1
ATOM 631 C C . THR A 1 86 ? -11.763 -0.831 -0.486 1.00 94.69 86 THR A C 1
ATOM 633 O O . THR A 1 86 ? -12.311 -1.633 0.265 1.00 94.69 86 THR A O 1
ATOM 636 N N . LEU A 1 87 ? -10.861 0.055 -0.050 1.00 92.94 87 LEU A N 1
ATOM 637 C CA . LEU A 1 87 ? -10.483 0.169 1.362 1.00 92.94 87 LEU A CA 1
ATOM 638 C C . LEU A 1 87 ? -11.680 0.544 2.243 1.00 92.94 87 LEU A C 1
ATOM 640 O O . LEU A 1 87 ? -11.892 -0.083 3.278 1.00 92.94 87 LEU A O 1
ATOM 644 N N . GLU A 1 88 ? -12.497 1.510 1.814 1.00 93.44 88 GLU A N 1
ATOM 645 C CA . GLU A 1 88 ? -13.714 1.909 2.533 1.00 93.44 88 GLU A CA 1
ATOM 646 C C . GLU A 1 88 ? -14.723 0.762 2.645 1.00 93.44 88 GLU A C 1
ATOM 648 O O . GLU A 1 88 ? -15.265 0.495 3.720 1.00 93.44 88 GLU A O 1
ATOM 653 N N . ALA A 1 89 ? -14.984 0.066 1.534 1.00 92.44 89 ALA A N 1
ATOM 654 C CA . ALA A 1 89 ? -15.904 -1.064 1.517 1.00 92.44 89 ALA A CA 1
ATOM 655 C C . ALA A 1 89 ? -15.393 -2.213 2.393 1.00 92.44 89 ALA A C 1
ATOM 657 O O . ALA A 1 89 ? -16.180 -2.830 3.117 1.00 92.44 89 ALA A O 1
ATOM 658 N N . ARG A 1 90 ? -14.085 -2.481 2.348 1.00 90.69 90 ARG A N 1
ATOM 659 C CA . ARG A 1 90 ? -13.429 -3.505 3.157 1.00 90.69 90 ARG A CA 1
ATOM 660 C C . ARG A 1 90 ? -13.544 -3.196 4.643 1.00 90.69 90 ARG A C 1
ATOM 662 O O . ARG A 1 90 ? -13.929 -4.085 5.404 1.00 90.69 90 ARG A O 1
ATOM 669 N N . ALA A 1 91 ? -13.276 -1.952 5.040 1.00 91.19 91 ALA A N 1
ATOM 670 C CA . ALA A 1 91 ? -13.258 -1.548 6.441 1.00 91.19 91 ALA A CA 1
ATOM 671 C C . ALA A 1 91 ? -14.580 -1.829 7.176 1.00 91.19 91 ALA A C 1
ATOM 673 O O . ALA A 1 91 ? -14.601 -2.008 8.393 1.00 91.19 91 ALA A O 1
ATOM 674 N N . ARG A 1 92 ? -15.688 -1.915 6.429 1.00 90.00 92 ARG A N 1
ATOM 675 C CA . ARG A 1 92 ? -17.035 -2.217 6.937 1.00 90.00 92 ARG A CA 1
ATOM 676 C C . ARG A 1 92 ? -17.374 -3.708 6.994 1.00 90.00 92 ARG A C 1
ATOM 678 O O . ARG A 1 92 ? -18.381 -4.066 7.594 1.00 90.00 92 ARG A O 1
ATOM 685 N N . LYS A 1 93 ? -16.611 -4.564 6.314 1.00 89.50 93 LYS A N 1
ATOM 686 C CA . LYS A 1 93 ? -16.976 -5.969 6.064 1.00 89.50 93 LYS A CA 1
ATOM 687 C C . LYS A 1 93 ? -16.045 -6.969 6.729 1.00 89.50 93 LYS A C 1
ATOM 689 O O . LYS A 1 93 ? -16.473 -8.087 7.003 1.00 89.50 93 LYS A O 1
ATOM 694 N N . ARG A 1 94 ? -14.766 -6.624 6.890 1.00 87.50 94 ARG A N 1
ATOM 695 C CA . ARG A 1 94 ? -13.727 -7.585 7.271 1.00 87.50 94 ARG A CA 1
ATOM 696 C C . ARG A 1 94 ? -12.747 -6.981 8.268 1.00 87.50 94 ARG A C 1
ATOM 698 O O . ARG A 1 94 ? -12.375 -5.821 8.102 1.00 87.50 94 ARG A O 1
ATOM 705 N N . PRO A 1 95 ? -12.285 -7.771 9.252 1.00 91.12 95 PRO A N 1
ATOM 706 C CA . PRO A 1 95 ? -11.218 -7.333 10.129 1.00 91.12 95 PRO A CA 1
ATOM 707 C C . PRO A 1 95 ? -9.883 -7.235 9.378 1.00 91.12 95 PRO A C 1
ATOM 709 O O . PRO A 1 95 ? -9.693 -7.841 8.315 1.00 91.12 95 PRO A O 1
ATOM 712 N N . GLY A 1 96 ? -8.953 -6.464 9.935 1.00 91.94 96 GLY A N 1
ATOM 713 C CA . GLY A 1 96 ? -7.618 -6.268 9.375 1.00 91.94 96 GLY A CA 1
ATOM 714 C C . GLY A 1 96 ? -7.054 -4.895 9.707 1.00 91.94 96 GLY A C 1
ATOM 715 O O . GLY A 1 96 ? -7.524 -4.246 10.633 1.00 91.94 96 GLY A O 1
ATOM 716 N N . SER A 1 97 ? -6.066 -4.435 8.950 1.00 94.06 97 SER A N 1
ATOM 717 C CA . SER A 1 97 ? -5.570 -3.062 9.062 1.00 94.06 97 SER A CA 1
ATOM 718 C C . SER A 1 97 ? -4.994 -2.558 7.745 1.00 94.06 97 SER A C 1
ATOM 720 O O . SER A 1 97 ? -4.512 -3.328 6.911 1.00 94.06 97 SER A O 1
ATOM 722 N N . ALA A 1 98 ? -5.036 -1.241 7.562 1.00 94.75 98 ALA A N 1
ATOM 723 C CA . ALA A 1 98 ? -4.315 -0.569 6.494 1.00 94.75 98 ALA A CA 1
ATOM 724 C C . ALA A 1 98 ? -3.309 0.426 7.077 1.00 94.75 98 ALA A C 1
ATOM 726 O O . ALA A 1 98 ? -3.626 1.165 8.006 1.00 94.75 98 ALA A O 1
ATOM 727 N N . TYR A 1 99 ? -2.110 0.470 6.508 1.00 93.19 99 TYR A N 1
ATOM 728 C CA . TYR A 1 99 ? -1.054 1.411 6.871 1.00 93.19 99 TYR A CA 1
ATOM 729 C C . TYR A 1 99 ? -0.647 2.193 5.636 1.00 93.19 99 TYR A C 1
ATOM 731 O O . TYR A 1 99 ? -0.161 1.604 4.675 1.00 93.19 99 TYR A O 1
ATOM 739 N N . TRP A 1 100 ? -0.826 3.507 5.651 1.00 92.94 100 TRP A N 1
ATOM 740 C CA . TRP A 1 100 ? -0.565 4.352 4.497 1.00 92.94 100 TRP A CA 1
ATOM 741 C C . TRP A 1 100 ? 0.549 5.354 4.784 1.00 92.94 100 TRP A C 1
ATOM 743 O O . TRP A 1 100 ? 0.367 6.306 5.538 1.00 92.94 100 TRP A O 1
ATOM 753 N N . PHE A 1 101 ? 1.707 5.135 4.167 1.00 88.12 101 PHE A N 1
ATOM 754 C CA . PHE A 1 101 ? 2.868 6.018 4.209 1.00 88.12 101 PHE A CA 1
ATOM 755 C C . PHE A 1 101 ? 2.706 7.168 3.223 1.00 88.12 101 PHE A C 1
ATOM 757 O O . PHE A 1 101 ? 2.696 6.947 2.011 1.00 88.12 101 PHE A O 1
ATOM 764 N N . VAL A 1 102 ? 2.613 8.394 3.732 1.00 87.75 102 VAL A N 1
ATOM 765 C CA . VAL A 1 102 ? 2.354 9.575 2.896 1.00 87.75 102 VAL A CA 1
ATOM 766 C C . VAL A 1 102 ? 3.293 10.727 3.211 1.00 87.75 102 VAL A C 1
ATOM 768 O O . VAL A 1 102 ? 3.726 10.857 4.362 1.00 87.75 102 VAL A O 1
ATOM 771 N N . PRO A 1 103 ? 3.605 11.590 2.226 1.00 84.12 103 PRO A N 1
ATOM 772 C CA . PRO A 1 103 ? 4.300 12.841 2.490 1.00 84.12 103 PRO A CA 1
ATOM 773 C C . PRO A 1 103 ? 3.585 13.638 3.582 1.00 84.12 103 PRO A C 1
ATOM 775 O O . PRO A 1 103 ? 2.355 13.706 3.613 1.00 84.12 103 PRO A O 1
ATOM 778 N N . ARG A 1 104 ? 4.350 14.276 4.476 1.00 84.19 104 ARG A N 1
ATOM 779 C CA . ARG A 1 104 ? 3.780 15.020 5.612 1.00 84.19 104 ARG A CA 1
ATOM 780 C C . ARG A 1 104 ? 2.738 16.061 5.191 1.00 84.19 104 ARG A C 1
ATOM 782 O O . ARG A 1 104 ? 1.764 16.233 5.911 1.00 84.19 104 ARG A O 1
ATOM 789 N N . ALA A 1 105 ? 2.931 16.709 4.043 1.00 84.56 105 ALA A N 1
ATOM 790 C CA . ALA A 1 105 ? 2.020 17.726 3.517 1.00 84.56 105 ALA A CA 1
ATOM 791 C C . ALA A 1 105 ? 0.610 17.196 3.187 1.00 84.56 105 ALA A C 1
ATOM 793 O O . ALA A 1 105 ? -0.338 17.973 3.169 1.00 84.56 105 ALA A O 1
ATOM 794 N N . GLU A 1 106 ? 0.460 15.892 2.948 1.00 85.38 106 GLU A N 1
ATOM 795 C CA . GLU A 1 106 ? -0.825 15.264 2.608 1.00 85.38 106 GLU A CA 1
ATOM 796 C C . GLU A 1 106 ? -1.473 14.525 3.779 1.00 85.38 106 GLU A C 1
ATOM 798 O O . GLU A 1 106 ? -2.613 14.066 3.674 1.00 85.38 106 GLU A O 1
ATOM 803 N N . ALA A 1 107 ? -0.756 14.396 4.897 1.00 87.81 107 ALA A N 1
ATOM 804 C CA . ALA A 1 107 ? -1.202 13.596 6.026 1.00 87.81 107 ALA A CA 1
ATOM 805 C C . ALA A 1 107 ? -2.538 14.087 6.594 1.00 87.81 107 ALA A C 1
ATOM 807 O O . ALA A 1 107 ? -3.416 13.266 6.824 1.00 87.81 107 ALA A O 1
ATOM 808 N N . ASP A 1 108 ? -2.722 15.398 6.759 1.00 88.12 108 ASP A N 1
ATOM 809 C CA . ASP A 1 108 ? -3.892 15.944 7.456 1.00 88.12 108 ASP A CA 1
ATOM 810 C C . ASP A 1 108 ? -5.212 15.696 6.688 1.00 88.12 108 ASP A C 1
ATOM 812 O O . ASP A 1 108 ? -6.209 15.278 7.283 1.00 88.12 108 ASP A O 1
ATOM 816 N N . ASP A 1 109 ? -5.232 15.878 5.358 1.00 88.69 109 ASP A N 1
ATOM 817 C CA . ASP A 1 109 ? -6.419 15.561 4.534 1.00 88.69 109 ASP A CA 1
ATOM 818 C C . ASP A 1 109 ? -6.716 14.055 4.539 1.00 88.69 109 ASP A C 1
ATOM 820 O O . ASP A 1 109 ? -7.867 13.620 4.662 1.00 88.69 109 ASP A O 1
ATOM 824 N N . LEU A 1 110 ? -5.671 13.233 4.441 1.00 91.00 110 LEU A N 1
ATOM 825 C CA . LEU A 1 110 ? -5.820 11.784 4.479 1.00 91.00 110 LEU A CA 1
ATOM 826 C C . LEU A 1 110 ? -6.259 11.278 5.849 1.00 91.00 110 LEU A C 1
ATOM 828 O O . LEU A 1 110 ? -7.051 10.342 5.907 1.00 91.00 110 LEU A O 1
ATOM 832 N N . GLU A 1 111 ? -5.812 11.893 6.940 1.00 92.31 111 GLU A N 1
ATOM 833 C CA . GLU A 1 111 ? -6.257 11.579 8.298 1.00 92.31 111 GLU A CA 1
ATOM 834 C C . GLU A 1 111 ? -7.747 11.890 8.465 1.00 92.31 111 GLU A C 1
ATOM 836 O O . GLU A 1 111 ? -8.490 11.063 8.997 1.00 92.31 111 GLU A O 1
ATOM 841 N N . ALA A 1 112 ? -8.222 13.024 7.940 1.00 91.19 112 ALA A N 1
ATOM 842 C CA . ALA A 1 112 ? -9.641 13.377 7.966 1.00 91.19 112 ALA A CA 1
ATOM 843 C C . ALA A 1 112 ? -10.510 12.401 7.153 1.00 91.19 112 ALA A C 1
ATOM 845 O O . ALA A 1 112 ? -11.631 12.072 7.556 1.00 91.19 112 ALA A O 1
ATOM 846 N N . TRP A 1 113 ? -10.007 11.919 6.014 1.00 93.12 113 TRP A N 1
ATOM 847 C CA . TRP A 1 113 ? -10.657 10.854 5.250 1.00 93.12 113 TRP A CA 1
ATOM 848 C C . TRP A 1 113 ? -10.635 9.520 6.010 1.00 93.12 113 TRP A C 1
ATOM 850 O O . TRP A 1 113 ? -11.682 8.894 6.193 1.00 93.12 113 TRP A O 1
ATOM 860 N N . ALA A 1 114 ? -9.472 9.113 6.521 1.00 92.62 114 ALA A N 1
ATOM 861 C CA . ALA A 1 114 ? -9.286 7.857 7.237 1.00 92.62 114 ALA A CA 1
ATOM 862 C C . ALA A 1 114 ? -10.139 7.795 8.505 1.00 92.62 114 ALA A C 1
ATOM 864 O O . ALA A 1 114 ? -10.668 6.733 8.812 1.00 92.62 114 ALA A O 1
ATOM 865 N N . ALA A 1 115 ? -10.355 8.911 9.202 1.00 92.12 115 ALA A N 1
ATOM 866 C CA . ALA A 1 115 ? -11.243 8.977 10.361 1.00 92.12 115 ALA A CA 1
ATOM 867 C C . ALA A 1 115 ? -12.705 8.622 10.025 1.00 92.12 115 ALA A C 1
ATOM 869 O O . ALA A 1 115 ? -13.417 8.095 10.875 1.00 92.12 115 ALA A O 1
ATOM 870 N N . LYS A 1 116 ? -13.153 8.883 8.789 1.00 92.69 116 LYS A N 1
ATOM 871 C CA . LYS A 1 116 ? -14.503 8.534 8.309 1.00 92.69 116 LYS A CA 1
ATOM 872 C C . LYS A 1 116 ? -14.572 7.116 7.741 1.00 92.69 116 LYS A C 1
ATOM 874 O O . LYS A 1 116 ? -15.612 6.469 7.831 1.00 92.69 116 LYS A O 1
ATOM 879 N N . ALA A 1 117 ? -13.489 6.666 7.110 1.00 92.00 117 ALA A N 1
ATOM 880 C CA . ALA A 1 117 ? -13.410 5.369 6.444 1.00 92.00 117 ALA A CA 1
ATOM 881 C C . ALA A 1 117 ? -13.069 4.212 7.399 1.00 92.00 117 ALA A C 1
ATOM 883 O O . ALA A 1 117 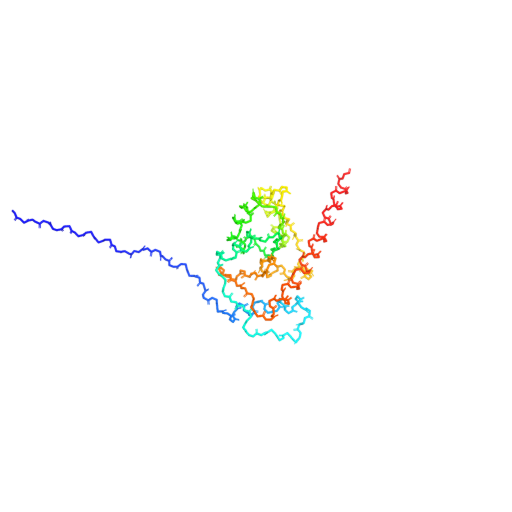? -13.549 3.096 7.205 1.00 92.00 117 ALA A O 1
ATOM 884 N N . SER A 1 118 ? -12.241 4.471 8.413 1.00 91.12 118 SER A N 1
ATOM 885 C CA . SER A 1 118 ? -11.765 3.471 9.373 1.00 91.12 118 SER A CA 1
ATOM 886 C C . SER A 1 118 ? -12.883 2.954 10.262 1.00 91.12 118 SER A C 1
ATOM 888 O O . SER A 1 118 ? -13.793 3.686 10.647 1.00 91.12 118 SER A O 1
ATOM 890 N N . THR A 1 119 ? -12.748 1.704 10.690 1.00 91.25 119 THR A N 1
ATOM 891 C CA . THR A 1 119 ? -13.570 1.125 11.755 1.00 91.25 119 THR A CA 1
ATOM 892 C C . THR A 1 119 ? -12.673 0.552 12.847 1.00 91.25 119 THR A C 1
ATOM 894 O O . THR A 1 119 ? -11.470 0.395 12.656 1.00 91.25 119 THR A O 1
ATOM 897 N N . GLN A 1 120 ? -13.245 0.203 14.002 1.00 86.25 120 GLN A N 1
ATOM 898 C CA . GLN A 1 120 ? -12.481 -0.488 15.050 1.00 86.25 120 GLN A CA 1
ATOM 899 C C . GLN A 1 120 ? -11.945 -1.850 14.587 1.00 86.25 120 GLN A C 1
ATOM 901 O O . GLN A 1 120 ? -10.878 -2.268 15.022 1.00 86.25 120 GLN A O 1
ATOM 906 N N . GLN A 1 121 ? -12.676 -2.539 13.706 1.00 87.12 121 GLN A N 1
ATOM 907 C CA . GLN A 1 121 ? -12.271 -3.845 13.180 1.00 87.12 121 GLN A CA 1
ATOM 908 C C . GLN A 1 121 ? -11.251 -3.720 12.041 1.00 87.12 121 GLN A C 1
ATOM 910 O O . GLN A 1 121 ? -10.517 -4.671 11.781 1.00 87.12 121 GLN A O 1
ATOM 915 N N . TYR A 1 122 ? -11.201 -2.560 11.383 1.00 90.12 122 TYR A N 1
ATOM 916 C CA . TYR A 1 122 ? -10.281 -2.263 10.293 1.00 90.12 122 TYR A CA 1
ATOM 917 C C . TYR A 1 122 ? -9.771 -0.816 10.385 1.00 90.12 122 TYR A C 1
ATOM 919 O O . TYR A 1 122 ? -10.283 0.082 9.701 1.00 90.12 122 TYR A O 1
ATOM 927 N N . PRO A 1 123 ? -8.790 -0.547 11.261 1.00 92.19 123 PRO A N 1
ATOM 928 C CA . PRO A 1 123 ? -8.180 0.768 11.341 1.00 92.19 123 PRO A CA 1
ATOM 929 C C . PRO A 1 123 ? -7.348 1.064 10.087 1.00 92.19 123 PRO A C 1
ATOM 931 O O . PRO A 1 123 ? -6.550 0.239 9.632 1.00 92.19 123 PRO A O 1
ATOM 934 N N . ILE A 1 124 ? -7.513 2.274 9.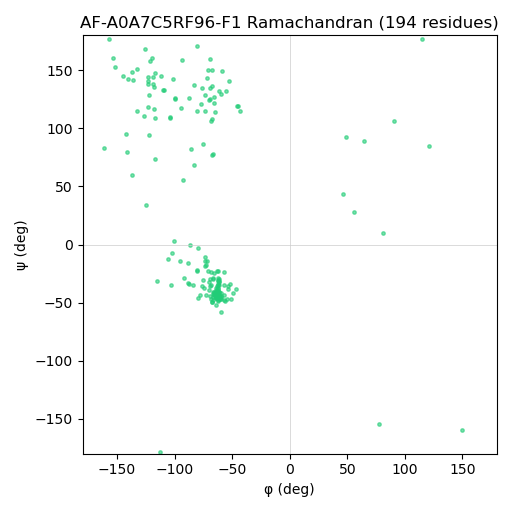549 1.00 93.75 124 ILE A N 1
ATOM 935 C CA . ILE A 1 124 ? -6.663 2.833 8.499 1.00 93.75 124 ILE A CA 1
ATOM 936 C C . ILE A 1 124 ? -5.739 3.855 9.158 1.00 93.75 124 ILE A C 1
ATOM 938 O O . ILE A 1 124 ? -6.161 4.916 9.617 1.00 93.75 124 ILE A O 1
ATOM 942 N N . HIS A 1 125 ? -4.459 3.518 9.230 1.00 92.44 125 HIS A N 1
ATOM 943 C CA . HIS A 1 125 ? -3.426 4.345 9.826 1.00 92.44 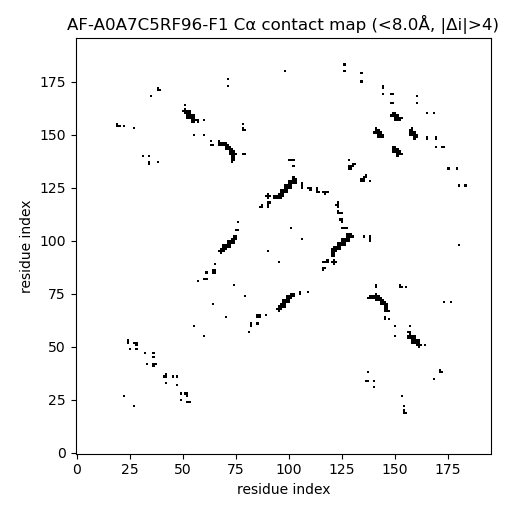125 HIS A CA 1
ATOM 944 C C . HIS A 1 125 ? -2.753 5.187 8.751 1.00 92.44 125 HIS A C 1
ATOM 946 O O . HIS A 1 125 ? -2.098 4.646 7.862 1.00 92.44 125 HIS A O 1
ATOM 952 N N . ILE A 1 126 ? -2.864 6.507 8.860 1.00 92.00 126 ILE A N 1
ATOM 953 C CA . ILE A 1 126 ? -2.069 7.432 8.053 1.00 92.00 126 ILE A CA 1
ATOM 954 C C . ILE A 1 126 ? -0.751 7.684 8.774 1.00 92.00 126 ILE A C 1
ATOM 956 O O . ILE A 1 126 ? -0.727 8.007 9.962 1.00 92.00 126 ILE A O 1
ATOM 960 N N . LEU A 1 127 ? 0.349 7.463 8.063 1.00 88.56 127 LEU A N 1
ATOM 961 C CA . LEU A 1 127 ? 1.703 7.459 8.590 1.00 88.56 127 LEU A CA 1
ATOM 962 C C . LEU A 1 127 ? 2.534 8.498 7.823 1.00 88.56 127 LEU A C 1
ATOM 964 O O . LEU A 1 127 ? 3.076 8.193 6.758 1.00 88.56 127 LEU A O 1
ATOM 968 N N . PRO A 1 128 ? 2.647 9.731 8.345 1.00 85.69 128 PRO A N 1
ATOM 969 C CA . PRO A 1 128 ? 3.438 10.769 7.708 1.00 85.69 128 PRO A CA 1
ATOM 970 C C . PRO A 1 128 ? 4.920 10.385 7.714 1.00 85.69 128 PRO A C 1
ATOM 972 O O . PRO A 1 128 ? 5.493 10.107 8.771 1.00 85.69 128 PRO A O 1
ATOM 975 N N . VAL A 1 129 ? 5.558 10.415 6.550 1.00 79.50 129 VAL A N 1
ATOM 976 C CA . VAL A 1 129 ? 7.001 10.189 6.395 1.00 79.50 129 VAL A CA 1
ATOM 977 C C . VAL A 1 129 ? 7.742 11.516 6.231 1.00 79.50 129 VAL A C 1
ATOM 979 O O . VAL A 1 129 ? 7.249 12.444 5.587 1.00 79.50 129 VAL A O 1
ATOM 982 N N . GLN A 1 130 ? 8.935 11.614 6.822 1.00 71.06 130 GLN A N 1
ATOM 983 C CA . GLN A 1 130 ? 9.846 12.724 6.546 1.00 71.06 130 GLN A CA 1
ATOM 984 C C . GLN A 1 130 ? 10.643 12.434 5.278 1.00 71.06 130 GLN A C 1
ATOM 986 O O . GLN A 1 130 ? 11.126 11.319 5.079 1.00 71.06 130 GLN A O 1
ATOM 991 N N . GLU A 1 131 ? 10.805 13.444 4.428 1.00 64.81 131 GLU A N 1
ATOM 992 C CA . GLU A 1 131 ? 11.487 13.286 3.140 1.00 64.81 131 GLU A CA 1
ATOM 993 C C . GLU A 1 131 ? 12.979 12.957 3.266 1.00 64.81 131 GLU A C 1
ATOM 995 O O . GLU A 1 131 ? 13.546 12.354 2.358 1.00 64.81 131 GLU A O 1
ATOM 1000 N N . SER A 1 132 ? 13.605 13.320 4.388 1.00 63.00 132 SER A N 1
ATOM 1001 C CA . SER A 1 132 ? 15.018 13.052 4.671 1.00 63.00 132 SER A CA 1
ATOM 1002 C C . SER A 1 132 ? 15.323 11.590 5.000 1.00 63.00 132 SER A C 1
ATOM 1004 O O . SER A 1 132 ? 16.489 11.199 5.003 1.00 63.00 132 SER A O 1
ATOM 1006 N N . ASP A 1 133 ? 14.304 10.781 5.292 1.00 58.06 133 ASP A N 1
ATOM 1007 C CA . ASP A 1 133 ? 14.489 9.412 5.759 1.00 58.06 133 ASP A CA 1
ATOM 1008 C C . ASP A 1 133 ? 14.459 8.411 4.593 1.00 58.06 133 ASP A C 1
ATOM 1010 O O . ASP A 1 133 ? 13.852 8.642 3.544 1.00 58.06 133 ASP A O 1
ATOM 1014 N N . LEU A 1 134 ? 15.041 7.224 4.800 1.00 55.31 134 LEU A N 1
ATOM 1015 C CA . LEU A 1 134 ? 14.933 6.096 3.859 1.00 55.31 134 LEU A CA 1
ATOM 1016 C C . LEU A 1 134 ? 13.459 5.804 3.492 1.00 55.31 134 LEU A C 1
ATOM 1018 O O . LEU A 1 134 ? 13.143 5.459 2.356 1.00 55.31 134 LEU A O 1
ATOM 1022 N N . LEU A 1 135 ? 12.547 6.007 4.448 1.00 56.75 135 LEU A N 1
ATOM 1023 C CA . LEU A 1 135 ? 11.097 5.890 4.264 1.00 56.75 135 LEU A CA 1
ATOM 1024 C C . LEU A 1 135 ? 10.507 7.016 3.404 1.00 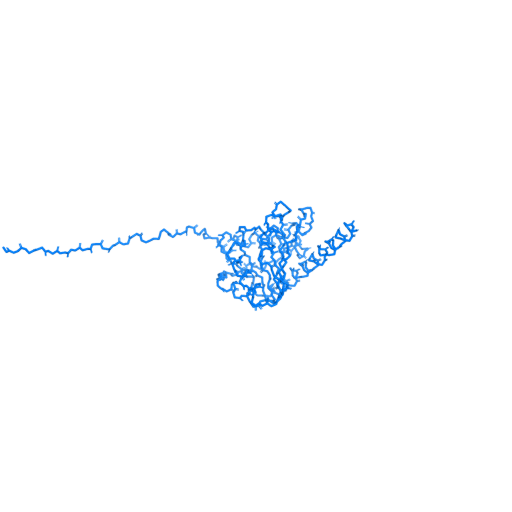56.75 135 LEU A C 1
ATOM 1026 O O . LEU A 1 135 ? 9.569 6.774 2.647 1.00 56.75 135 LEU A O 1
ATOM 1030 N N . GLY A 1 136 ? 11.075 8.221 3.463 1.00 60.38 136 GLY A N 1
ATOM 1031 C CA . GLY A 1 136 ? 10.777 9.312 2.536 1.00 60.38 136 GLY A CA 1
ATOM 1032 C C . GLY A 1 136 ? 11.146 8.957 1.097 1.00 60.38 136 GLY A C 1
ATOM 1033 O O . GLY A 1 136 ? 10.398 9.247 0.172 1.00 60.38 136 GLY A O 1
ATOM 1034 N N . THR A 1 137 ? 12.252 8.236 0.898 1.00 61.09 137 THR A N 1
ATOM 1035 C CA . THR A 1 137 ? 12.632 7.751 -0.439 1.00 61.09 137 THR A CA 1
ATOM 1036 C C . THR A 1 137 ? 11.676 6.670 -0.942 1.00 61.09 137 THR A C 1
ATOM 1038 O O . THR A 1 137 ? 11.248 6.733 -2.087 1.00 61.09 137 THR A O 1
ATOM 1041 N N . VAL A 1 138 ? 11.305 5.702 -0.099 1.00 56.22 138 VAL A N 1
ATOM 1042 C CA . VAL A 1 138 ? 10.401 4.599 -0.479 1.00 56.22 138 VAL A CA 1
ATOM 1043 C C . VAL A 1 138 ? 8.964 5.082 -0.714 1.00 56.22 138 VAL A C 1
ATOM 1045 O O . VAL A 1 138 ? 8.305 4.602 -1.627 1.00 56.22 138 VAL A O 1
ATOM 1048 N N . SER A 1 139 ? 8.489 6.063 0.054 1.00 62.41 139 SER A N 1
ATOM 1049 C CA . SER A 1 139 ? 7.135 6.624 -0.092 1.00 62.41 139 SER A CA 1
ATOM 1050 C C . SER A 1 139 ? 6.924 7.482 -1.340 1.00 62.41 139 SER A C 1
ATOM 1052 O O . SER A 1 139 ? 5.782 7.729 -1.719 1.00 62.41 139 SER A O 1
ATOM 1054 N N . ARG A 1 140 ? 8.006 7.892 -2.015 1.00 67.50 140 ARG A N 1
ATOM 1055 C CA . ARG A 1 140 ? 7.954 8.538 -3.337 1.00 67.50 140 ARG A CA 1
ATOM 1056 C C . ARG A 1 140 ? 7.626 7.568 -4.467 1.00 67.50 140 ARG A C 1
ATOM 1058 O O . ARG A 1 140 ? 7.389 8.017 -5.583 1.00 67.50 140 ARG A O 1
ATOM 1065 N N . ILE A 1 141 ? 7.645 6.262 -4.204 1.00 76.31 141 ILE A N 1
ATOM 1066 C CA . ILE A 1 141 ? 7.201 5.246 -5.150 1.00 76.31 141 ILE A CA 1
ATOM 1067 C C . ILE A 1 141 ? 5.843 4.777 -4.678 1.00 76.31 141 ILE A C 1
ATOM 1069 O O . ILE A 1 141 ? 5.763 4.080 -3.663 1.00 76.31 141 ILE A O 1
ATOM 1073 N N . PRO A 1 142 ? 4.780 5.139 -5.402 1.00 86.12 142 PRO A N 1
ATOM 1074 C CA . PRO A 1 142 ? 3.467 4.676 -5.045 1.00 86.12 142 PRO A CA 1
ATOM 1075 C C . PRO A 1 142 ? 3.408 3.153 -5.126 1.00 86.12 142 PRO A C 1
ATOM 1077 O O . PRO A 1 142 ? 3.847 2.565 -6.117 1.00 86.12 142 PRO A O 1
ATOM 1080 N N . PHE A 1 143 ? 2.881 2.500 -4.095 1.00 89.75 143 PHE A N 1
ATOM 1081 C CA . PHE A 1 143 ? 2.627 1.064 -4.128 1.00 89.75 143 PHE A CA 1
ATOM 1082 C C . PHE A 1 143 ? 1.490 0.652 -3.199 1.00 89.75 143 PHE A C 1
ATOM 1084 O O . PHE A 1 143 ? 1.156 1.340 -2.236 1.00 89.75 143 PHE A O 1
ATOM 1091 N N . VAL A 1 144 ? 0.945 -0.529 -3.471 1.00 93.69 144 VAL A N 1
ATOM 1092 C CA . VAL A 1 144 ? -0.029 -1.238 -2.646 1.00 93.69 144 VAL A CA 1
ATOM 1093 C C . VAL A 1 144 ? 0.504 -2.636 -2.392 1.00 93.69 144 VAL A C 1
ATOM 1095 O O . VAL A 1 144 ? 0.584 -3.465 -3.292 1.00 93.69 144 VAL A O 1
ATOM 1098 N N . LEU A 1 145 ? 0.886 -2.897 -1.155 1.00 92.25 145 LEU A N 1
ATOM 1099 C CA . LEU A 1 145 ? 1.396 -4.169 -0.680 1.00 92.25 145 LEU A CA 1
ATOM 1100 C C . LEU A 1 145 ? 0.278 -4.927 0.034 1.00 92.25 145 LEU A C 1
ATOM 1102 O O . LEU A 1 145 ? -0.330 -4.423 0.978 1.00 92.25 145 LEU A O 1
ATOM 1106 N N . THR A 1 146 ? 0.053 -6.158 -0.397 1.00 93.69 146 THR A N 1
ATOM 1107 C CA . THR A 1 146 ? -0.896 -7.108 0.192 1.00 93.69 146 THR A CA 1
ATOM 1108 C C . THR A 1 146 ? -0.142 -8.276 0.827 1.00 93.69 146 THR A C 1
ATOM 1110 O O . THR A 1 146 ? 1.091 -8.320 0.803 1.00 93.69 146 THR A O 1
ATOM 1113 N N . ASP A 1 147 ? -0.861 -9.249 1.377 1.00 88.81 147 ASP A N 1
ATOM 1114 C CA . ASP A 1 147 ? -0.303 -10.485 1.927 1.00 88.81 147 ASP A CA 1
ATOM 1115 C C . ASP A 1 147 ? 0.407 -11.323 0.849 1.00 88.81 147 ASP A C 1
ATOM 1117 O O . ASP A 1 147 ? 1.415 -11.978 1.127 1.00 88.81 147 ASP A O 1
ATOM 1121 N N . LEU A 1 148 ? -0.059 -11.250 -0.399 1.00 86.75 148 LEU A N 1
ATOM 1122 C CA . LEU A 1 148 ? 0.413 -12.113 -1.484 1.00 86.75 148 LEU A CA 1
ATOM 1123 C C . LEU A 1 148 ? 1.378 -11.418 -2.440 1.00 86.75 148 LEU A C 1
ATOM 1125 O O . LEU A 1 148 ? 2.291 -12.058 -2.952 1.00 86.75 148 LEU A O 1
ATOM 1129 N N . THR A 1 149 ? 1.183 -10.126 -2.692 1.00 90.00 149 THR A N 1
ATOM 1130 C CA . THR A 1 149 ? 1.925 -9.419 -3.738 1.00 90.00 149 THR A CA 1
ATOM 1131 C C . THR A 1 149 ? 1.972 -7.908 -3.511 1.00 90.00 149 THR A C 1
ATOM 1133 O O . THR A 1 149 ? 1.373 -7.390 -2.563 1.00 90.00 149 THR A O 1
ATOM 1136 N N . VAL A 1 150 ? 2.685 -7.198 -4.381 1.00 90.06 150 VAL A N 1
ATOM 1137 C CA . VAL A 1 150 ? 2.757 -5.739 -4.425 1.00 90.06 150 VAL A CA 1
ATOM 1138 C C . VAL A 1 150 ? 2.336 -5.223 -5.794 1.00 90.06 150 VAL A C 1
ATOM 1140 O O . VAL A 1 150 ? 2.707 -5.782 -6.819 1.00 90.06 150 VAL A O 1
ATOM 1143 N N . PHE A 1 151 ? 1.600 -4.121 -5.804 1.00 92.12 151 PHE A N 1
ATOM 1144 C CA . PHE A 1 151 ? 1.197 -3.421 -7.012 1.00 92.12 151 PHE A CA 1
ATOM 1145 C C . PHE A 1 151 ? 1.743 -2.001 -7.022 1.00 92.12 151 PHE A C 1
ATOM 1147 O O . PHE A 1 151 ? 1.782 -1.347 -5.984 1.00 92.12 151 PHE A O 1
ATOM 1154 N N . PHE A 1 152 ? 2.109 -1.504 -8.195 1.00 88.62 152 PHE A N 1
ATOM 1155 C CA . PHE A 1 152 ? 2.597 -0.146 -8.408 1.00 88.62 152 PHE A CA 1
ATOM 1156 C C . PHE A 1 152 ? 1.644 0.590 -9.356 1.00 88.62 152 PHE A C 1
ATOM 1158 O O . PHE A 1 152 ? 1.518 0.165 -10.510 1.00 88.62 152 PHE A O 1
ATOM 1165 N N . PRO A 1 153 ? 0.964 1.666 -8.917 1.00 87.81 153 PRO A N 1
ATOM 1166 C CA . PRO A 1 153 ? 0.247 2.542 -9.826 1.00 87.81 153 PRO A CA 1
ATOM 1167 C C . PRO A 1 153 ? 1.246 3.464 -10.534 1.00 87.81 153 PRO A C 1
ATOM 1169 O O . PRO A 1 153 ? 1.983 4.220 -9.905 1.00 87.81 153 PRO A O 1
ATOM 1172 N N . LEU A 1 154 ? 1.285 3.394 -11.862 1.00 81.56 154 LEU A N 1
ATOM 1173 C CA . LEU A 1 154 ? 2.159 4.195 -12.712 1.00 81.56 154 LEU A CA 1
ATOM 1174 C C . LEU A 1 154 ? 1.333 4.785 -13.857 1.00 81.56 154 LEU A C 1
ATOM 1176 O O . LEU A 1 154 ? 0.802 4.057 -14.693 1.00 81.56 154 LEU A O 1
ATOM 1180 N N . ALA A 1 155 ? 1.211 6.116 -13.867 1.00 76.31 155 ALA A N 1
ATOM 1181 C CA . ALA A 1 155 ? 0.460 6.900 -14.857 1.00 76.31 155 ALA A CA 1
ATOM 1182 C C . ALA A 1 155 ? -0.948 6.367 -15.186 1.00 76.31 155 ALA A C 1
ATOM 1184 O O . ALA A 1 155 ? -1.363 6.329 -16.344 1.00 76.31 155 ALA A O 1
ATOM 1185 N N . GLY A 1 156 ? -1.693 5.964 -14.155 1.00 75.00 156 GLY A N 1
ATOM 1186 C CA . GLY A 1 156 ? -3.072 5.493 -14.303 1.00 75.00 156 GLY A CA 1
ATOM 1187 C C . GLY A 1 156 ? -3.214 4.035 -14.749 1.00 75.00 156 GLY A C 1
ATOM 1188 O O . GLY A 1 156 ? -4.326 3.612 -15.055 1.00 75.00 156 GLY A O 1
ATOM 1189 N N . ALA A 1 157 ? -2.123 3.267 -14.772 1.00 83.38 157 ALA A N 1
ATOM 1190 C CA . ALA A 1 157 ? -2.135 1.814 -14.913 1.00 83.38 157 ALA A CA 1
ATOM 1191 C C . ALA A 1 157 ? -1.496 1.148 -13.686 1.00 83.38 157 ALA A C 1
ATOM 1193 O O . ALA A 1 157 ? -0.753 1.786 -12.941 1.00 83.38 157 ALA A O 1
ATOM 1194 N N . TRP A 1 158 ? -1.782 -0.137 -13.479 1.00 87.75 158 TRP A N 1
ATOM 1195 C CA . TRP A 1 158 ? -1.260 -0.916 -12.359 1.00 87.75 158 TRP A CA 1
ATOM 1196 C C . TRP A 1 158 ? -0.281 -1.970 -12.852 1.00 87.75 158 TRP A C 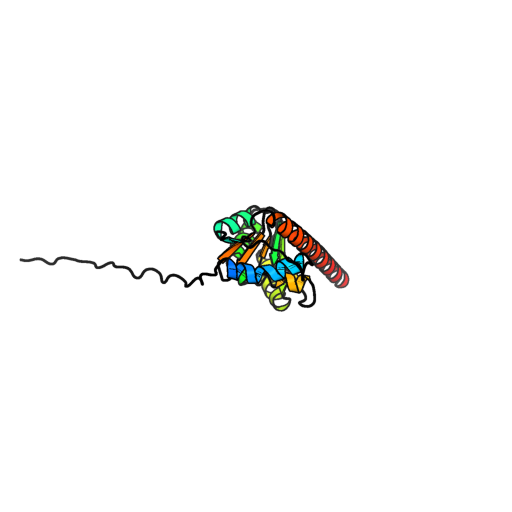1
ATOM 1198 O O . TRP A 1 158 ? -0.460 -2.537 -13.928 1.00 87.75 158 TRP A O 1
ATOM 1208 N N . PHE A 1 159 ? 0.752 -2.233 -12.058 1.00 86.62 159 PHE A N 1
ATOM 1209 C CA . PHE A 1 159 ? 1.800 -3.187 -12.398 1.00 86.62 159 PHE A CA 1
ATOM 1210 C C . PHE A 1 159 ? 2.156 -4.061 -11.202 1.00 86.62 159 PHE A C 1
ATOM 1212 O O . PHE A 1 159 ? 2.230 -3.570 -10.080 1.00 86.62 159 PHE A O 1
ATOM 1219 N N . GLU A 1 160 ? 2.423 -5.337 -11.443 1.00 86.44 160 GLU A N 1
ATOM 1220 C CA . GLU A 1 160 ? 2.854 -6.312 -10.438 1.00 86.44 160 GLU A CA 1
ATOM 1221 C C . GLU A 1 160 ? 4.249 -6.838 -10.790 1.00 86.44 160 GLU A C 1
ATOM 1223 O O . GLU A 1 160 ? 4.480 -7.154 -11.959 1.00 86.44 160 GLU A O 1
ATOM 1228 N N . PRO A 1 161 ? 5.193 -6.961 -9.839 1.00 81.50 161 PRO A N 1
ATOM 1229 C CA . PRO A 1 161 ? 6.472 -7.576 -10.128 1.00 81.50 161 PRO A CA 1
ATOM 1230 C C . PRO A 1 161 ? 6.332 -9.084 -10.318 1.00 81.50 161 PRO A C 1
ATOM 1232 O O . PRO A 1 161 ? 5.595 -9.743 -9.585 1.00 81.50 161 PRO A O 1
ATOM 1235 N N . ILE A 1 162 ? 7.098 -9.655 -11.247 1.00 77.38 162 ILE A N 1
ATOM 1236 C CA . ILE A 1 162 ? 7.008 -11.082 -11.592 1.00 77.38 162 ILE A CA 1
ATOM 1237 C C . ILE A 1 162 ? 8.309 -11.859 -11.398 1.00 77.38 162 ILE A C 1
ATOM 1239 O O . ILE A 1 162 ? 9.412 -11.319 -11.419 1.00 77.38 162 ILE A O 1
ATOM 1243 N N . GLY A 1 163 ? 8.173 -13.178 -11.257 1.00 73.56 163 GLY A N 1
ATOM 1244 C CA . GLY A 1 163 ? 9.296 -14.107 -11.191 1.00 73.56 163 GLY A CA 1
ATOM 1245 C C . GLY A 1 163 ? 10.003 -14.129 -9.833 1.00 73.56 163 GLY A C 1
ATOM 1246 O O . GLY A 1 163 ? 9.427 -13.840 -8.786 1.00 73.56 163 GLY A O 1
ATOM 1247 N N . LYS A 1 164 ? 11.285 -14.517 -9.833 1.00 66.94 164 LYS A N 1
ATOM 1248 C CA . LYS A 1 164 ? 12.064 -14.747 -8.597 1.00 66.94 164 LYS A CA 1
ATOM 1249 C C . LYS A 1 164 ? 12.231 -13.493 -7.734 1.00 66.94 164 LYS A C 1
ATOM 1251 O O . LYS A 1 164 ? 12.456 -13.603 -6.534 1.00 66.94 164 LYS A O 1
ATOM 1256 N N . ILE A 1 165 ? 12.110 -12.314 -8.336 1.00 66.69 165 ILE A N 1
ATOM 1257 C CA . ILE A 1 165 ? 12.278 -11.037 -7.649 1.00 66.69 165 ILE A CA 1
ATOM 1258 C C . ILE A 1 165 ? 11.036 -10.609 -6.865 1.00 66.69 165 ILE A C 1
ATOM 1260 O O . ILE A 1 165 ? 11.184 -9.882 -5.888 1.00 66.69 165 ILE A O 1
ATOM 1264 N N . THR A 1 166 ? 9.838 -11.102 -7.208 1.00 72.44 166 THR A N 1
ATOM 1265 C CA . THR A 1 166 ? 8.589 -10.797 -6.487 1.00 72.44 166 THR A CA 1
ATOM 1266 C C . THR A 1 166 ? 8.728 -11.111 -5.004 1.00 72.44 166 THR A C 1
ATOM 1268 O O . THR A 1 166 ? 8.431 -10.264 -4.168 1.00 72.44 166 THR A O 1
ATOM 1271 N N . ALA A 1 167 ? 9.270 -12.285 -4.665 1.00 69.19 167 ALA A N 1
ATOM 1272 C CA . ALA A 1 167 ? 9.494 -12.688 -3.279 1.00 69.19 167 ALA A CA 1
ATOM 1273 C C . ALA A 1 167 ? 10.488 -11.765 -2.550 1.00 69.19 167 ALA A C 1
ATOM 1275 O O . ALA A 1 167 ? 10.264 -11.400 -1.396 1.00 69.19 167 ALA A O 1
ATOM 1276 N N . THR A 1 168 ? 11.564 -11.347 -3.225 1.00 67.12 168 THR A N 1
ATOM 1277 C CA . THR A 1 168 ? 12.559 -10.418 -2.669 1.00 67.12 168 THR A CA 1
ATOM 1278 C C . THR A 1 168 ? 11.962 -9.033 -2.434 1.00 67.12 168 THR A C 1
ATOM 1280 O O . THR A 1 168 ? 12.107 -8.484 -1.344 1.00 67.12 168 THR A O 1
ATOM 1283 N N . VAL A 1 169 ? 11.254 -8.485 -3.424 1.00 69.31 169 VAL A N 1
ATOM 1284 C CA . VAL A 1 169 ? 10.598 -7.174 -3.336 1.00 69.31 169 VAL A CA 1
ATOM 1285 C C . VAL A 1 169 ? 9.534 -7.185 -2.242 1.00 69.31 169 VAL A C 1
ATOM 1287 O O . VAL A 1 169 ? 9.535 -6.303 -1.386 1.00 69.31 169 VAL A O 1
ATOM 1290 N N . LEU A 1 170 ? 8.680 -8.211 -2.217 1.00 74.00 170 LEU A N 1
ATOM 1291 C CA . LEU A 1 170 ? 7.654 -8.404 -1.195 1.00 74.00 170 LEU A CA 1
ATOM 1292 C C . LEU A 1 170 ? 8.273 -8.465 0.206 1.00 74.00 170 LEU A C 1
ATOM 1294 O O . LEU A 1 170 ? 7.813 -7.765 1.103 1.00 74.00 170 LEU A O 1
ATOM 1298 N N . GLY A 1 171 ? 9.333 -9.256 0.394 1.00 67.38 171 GLY A N 1
ATOM 1299 C CA . GLY A 1 171 ? 10.019 -9.382 1.680 1.00 67.38 171 GLY A CA 1
ATOM 1300 C C . GLY A 1 171 ? 10.636 -8.065 2.155 1.00 67.38 171 GLY A C 1
ATOM 1301 O O . GLY A 1 171 ? 10.440 -7.667 3.303 1.00 67.38 171 GLY A O 1
ATOM 1302 N N . VAL A 1 172 ? 11.337 -7.352 1.270 1.00 68.88 172 VAL A N 1
ATOM 1303 C CA . VAL A 1 172 ? 11.955 -6.056 1.589 1.00 68.88 172 VAL A CA 1
ATOM 1304 C C . VAL A 1 172 ? 10.892 -5.014 1.928 1.00 68.88 172 VAL A C 1
ATOM 1306 O O . VAL A 1 172 ? 10.965 -4.401 2.994 1.00 68.88 172 VAL A O 1
ATOM 1309 N N . LEU A 1 173 ? 9.884 -4.838 1.068 1.00 74.81 173 LEU A N 1
ATOM 1310 C CA . LEU A 1 173 ? 8.831 -3.847 1.286 1.00 74.81 173 LEU A CA 1
ATOM 1311 C C . LEU A 1 173 ? 8.012 -4.164 2.533 1.00 74.81 173 LEU A C 1
ATOM 1313 O O . LEU A 1 173 ? 7.740 -3.257 3.311 1.00 74.81 173 LEU A O 1
ATOM 1317 N N . ARG A 1 174 ? 7.683 -5.436 2.785 1.00 76.56 174 ARG A N 1
ATOM 1318 C CA . ARG A 1 174 ? 6.958 -5.835 3.997 1.00 76.56 174 ARG A CA 1
ATOM 1319 C C . ARG A 1 174 ? 7.757 -5.554 5.257 1.00 76.56 174 ARG A C 1
ATOM 1321 O O . ARG A 1 174 ? 7.189 -5.025 6.208 1.00 76.56 174 ARG A O 1
ATOM 1328 N N . ASN A 1 175 ? 9.053 -5.859 5.271 1.00 68.69 175 ASN A N 1
ATOM 1329 C CA . ASN A 1 175 ? 9.903 -5.585 6.428 1.00 68.69 175 ASN A CA 1
ATOM 1330 C C . ASN A 1 175 ? 10.013 -4.080 6.698 1.00 68.69 175 ASN A C 1
ATOM 1332 O O . ASN A 1 175 ? 9.831 -3.646 7.834 1.00 68.69 175 ASN A O 1
ATOM 1336 N N . ILE A 1 176 ? 10.249 -3.278 5.654 1.00 67.81 176 ILE A N 1
ATOM 1337 C CA . ILE A 1 176 ? 10.333 -1.816 5.764 1.00 67.81 176 ILE A CA 1
ATOM 1338 C C . ILE A 1 176 ? 8.997 -1.234 6.235 1.00 67.81 176 ILE A C 1
ATOM 1340 O O . ILE A 1 176 ? 8.973 -0.449 7.181 1.00 67.81 176 ILE A O 1
ATOM 1344 N N . ALA A 1 177 ? 7.890 -1.641 5.615 1.00 73.88 177 ALA A N 1
ATOM 1345 C CA . ALA A 1 177 ? 6.556 -1.148 5.931 1.00 73.88 177 ALA A CA 1
ATOM 1346 C C . ALA A 1 177 ? 6.121 -1.549 7.348 1.00 73.88 177 ALA A C 1
ATOM 1348 O O . ALA A 1 177 ? 5.634 -0.715 8.106 1.00 73.88 177 ALA A O 1
ATOM 1349 N N . SER A 1 178 ? 6.368 -2.794 7.758 1.00 75.06 178 SER A N 1
ATOM 1350 C CA . SER A 1 178 ? 6.055 -3.260 9.116 1.00 75.06 178 SER A CA 1
ATOM 1351 C C . SER A 1 178 ? 6.853 -2.493 10.167 1.00 75.06 178 SER A C 1
ATOM 1353 O O . SER A 1 178 ? 6.282 -2.007 11.142 1.00 75.06 178 SER A O 1
ATOM 1355 N N . TYR A 1 179 ? 8.159 -2.321 9.946 1.00 72.81 179 TYR A N 1
ATOM 1356 C CA . TYR A 1 179 ? 9.024 -1.548 10.835 1.00 72.81 179 TYR A CA 1
ATOM 1357 C C . TYR A 1 179 ? 8.582 -0.082 10.941 1.00 72.81 179 TYR A C 1
ATOM 1359 O O . TYR A 1 179 ? 8.484 0.472 12.036 1.00 72.81 179 TYR A O 1
ATOM 1367 N N . ALA A 1 180 ? 8.268 0.543 9.806 1.00 68.81 180 ALA A N 1
ATOM 1368 C CA . ALA A 1 180 ? 7.797 1.920 9.755 1.00 68.81 180 ALA A CA 1
ATOM 1369 C C . ALA A 1 180 ? 6.448 2.096 10.465 1.00 68.81 180 ALA A C 1
ATOM 1371 O O . ALA A 1 180 ? 6.280 3.046 11.229 1.00 68.81 180 ALA A O 1
ATOM 1372 N N . ALA A 1 181 ? 5.514 1.162 10.269 1.00 77.69 181 ALA A N 1
ATOM 1373 C CA . ALA A 1 181 ? 4.230 1.153 10.960 1.00 77.69 181 ALA A CA 1
ATOM 1374 C C . ALA A 1 181 ? 4.408 1.037 12.479 1.00 77.69 181 ALA A C 1
ATOM 1376 O O . ALA A 1 181 ? 3.835 1.832 13.221 1.00 77.69 181 ALA A O 1
ATOM 1377 N N . GLN A 1 182 ? 5.255 0.116 12.945 1.00 80.25 182 GLN A N 1
ATOM 1378 C CA . GLN A 1 182 ? 5.556 -0.043 14.371 1.00 80.25 182 GLN A CA 1
ATOM 1379 C C . GLN A 1 182 ? 6.151 1.230 14.979 1.00 80.25 182 GLN A C 1
ATOM 1381 O O . GLN A 1 182 ? 5.685 1.688 16.022 1.00 80.25 182 GLN A O 1
ATOM 1386 N N . GLN A 1 183 ? 7.134 1.845 14.314 1.00 73.12 183 GLN A N 1
ATOM 1387 C CA . GLN A 1 183 ? 7.716 3.101 14.784 1.00 73.12 183 GLN A CA 1
ATOM 1388 C C . GLN A 1 183 ? 6.697 4.236 14.838 1.00 73.12 183 GLN A C 1
ATOM 1390 O O . GLN A 1 183 ? 6.660 4.987 15.813 1.00 73.12 183 GLN A O 1
ATOM 1395 N N . ALA A 1 184 ? 5.888 4.391 13.793 1.00 70.56 184 ALA A N 1
ATOM 1396 C CA . ALA A 1 184 ? 4.929 5.481 13.721 1.00 70.56 184 ALA A CA 1
ATOM 1397 C C . ALA A 1 184 ? 3.826 5.330 14.780 1.00 70.56 184 ALA A C 1
ATOM 1399 O O . ALA A 1 184 ? 3.482 6.306 15.447 1.00 70.56 184 ALA A O 1
ATOM 1400 N N . LEU A 1 185 ? 3.340 4.104 15.003 1.00 76.75 185 LEU A N 1
ATOM 1401 C CA . LEU A 1 185 ? 2.386 3.801 16.069 1.00 76.75 185 LEU A CA 1
ATOM 1402 C C . LEU A 1 185 ? 2.974 4.061 17.460 1.00 76.75 185 LEU A C 1
ATOM 1404 O O . LEU A 1 185 ? 2.322 4.715 18.269 1.00 76.75 185 LEU A O 1
ATOM 1408 N N . ALA A 1 186 ? 4.214 3.634 17.719 1.00 77.56 186 ALA A N 1
ATOM 1409 C CA . ALA A 1 186 ? 4.886 3.886 18.994 1.00 77.56 186 ALA A CA 1
ATOM 1410 C C . ALA A 1 186 ? 5.061 5.392 19.270 1.00 77.56 186 ALA A C 1
ATOM 1412 O O . ALA A 1 186 ? 4.828 5.867 20.382 1.00 77.56 186 ALA A O 1
ATOM 1413 N N . ARG A 1 187 ? 5.419 6.179 18.246 1.00 72.81 187 ARG A N 1
ATOM 1414 C CA . ARG A 1 187 ? 5.504 7.645 18.363 1.00 72.81 187 ARG A CA 1
ATOM 1415 C C . ARG A 1 187 ? 4.143 8.271 18.656 1.00 72.81 187 ARG A C 1
ATOM 1417 O O . ARG A 1 187 ? 4.072 9.205 19.450 1.00 72.81 187 ARG A O 1
ATOM 1424 N N . LYS A 1 188 ? 3.074 7.768 18.033 1.00 72.56 188 LYS A N 1
ATOM 1425 C CA . LYS A 1 188 ? 1.710 8.249 18.276 1.00 72.56 188 LYS A CA 1
ATOM 1426 C C . LYS A 1 188 ? 1.278 7.984 19.720 1.00 72.56 188 LYS A C 1
ATOM 1428 O O . LYS A 1 188 ? 0.830 8.915 20.380 1.00 72.56 188 LYS A O 1
ATOM 1433 N N . SER A 1 189 ? 1.510 6.777 20.240 1.00 76.50 189 SER A N 1
ATOM 1434 C CA . SER A 1 189 ? 1.168 6.446 21.629 1.00 76.50 189 SER A CA 1
ATOM 1435 C C . SER A 1 189 ? 1.947 7.272 22.655 1.00 76.50 189 SER A C 1
ATOM 1437 O O . SER A 1 189 ? 1.384 7.638 23.679 1.00 76.50 189 SER A O 1
ATOM 1439 N N . MET A 1 190 ? 3.217 7.604 22.388 1.00 73.25 190 MET A N 1
ATOM 1440 C CA . MET A 1 190 ? 3.993 8.468 23.291 1.00 73.25 190 MET A CA 1
ATOM 1441 C C . MET A 1 190 ? 3.438 9.895 23.331 1.00 73.25 190 MET A C 1
ATOM 1443 O O . MET A 1 190 ? 3.222 10.427 24.413 1.00 73.25 190 MET A O 1
ATOM 1447 N N . LYS A 1 191 ? 3.116 10.485 22.173 1.00 73.81 191 LYS A N 1
ATOM 1448 C CA . LYS A 1 191 ? 2.511 11.827 22.116 1.00 73.81 191 LYS A CA 1
ATOM 1449 C C . LYS A 1 191 ? 1.151 11.894 22.810 1.00 73.81 191 LYS A C 1
ATOM 1451 O O . LYS A 1 191 ? 0.836 12.886 23.453 1.00 73.81 191 LYS A O 1
ATOM 1456 N N . GLU A 1 192 ? 0.339 10.847 22.678 1.00 75.81 192 GLU A N 1
ATOM 1457 C CA . GLU A 1 192 ? -0.953 10.756 23.366 1.00 75.81 192 GLU A CA 1
ATOM 1458 C C . GLU A 1 192 ? -0.798 10.589 24.885 1.00 75.81 192 GLU A C 1
ATOM 1460 O O . GLU A 1 192 ? -1.667 11.038 25.629 1.00 75.81 192 GLU A O 1
ATOM 1465 N N . ALA A 1 193 ? 0.291 9.968 25.349 1.00 74.00 193 ALA A N 1
ATOM 1466 C CA . ALA A 1 193 ? 0.611 9.854 26.770 1.00 74.00 193 ALA A CA 1
ATOM 1467 C C . ALA A 1 193 ? 1.130 11.175 27.363 1.00 74.00 193 ALA A C 1
ATOM 1469 O O . ALA A 1 193 ? 0.777 11.497 28.487 1.00 74.00 193 ALA A O 1
ATOM 1470 N N . GLU A 1 194 ? 1.916 11.950 26.611 1.00 70.88 194 GLU A N 1
ATOM 1471 C CA . GLU A 1 194 ? 2.420 13.272 27.030 1.00 70.88 194 GLU A CA 1
ATOM 1472 C C . GLU A 1 194 ? 1.329 14.355 27.075 1.00 70.88 194 GLU A C 1
ATOM 1474 O O . GLU A 1 194 ? 1.483 15.365 27.755 1.00 70.88 194 GLU A O 1
ATOM 1479 N N . ALA A 1 195 ? 0.232 14.165 26.337 1.00 67.06 195 ALA A N 1
ATOM 1480 C CA . ALA A 1 195 ? -0.895 15.096 26.285 1.00 67.06 195 ALA A CA 1
ATOM 1481 C C . ALA A 1 195 ? -1.952 14.867 27.388 1.00 67.06 195 ALA A C 1
ATOM 1483 O O . ALA A 1 195 ? -2.960 15.577 27.409 1.00 67.06 195 ALA A O 1
ATOM 1484 N N . ARG A 1 196 ? -1.760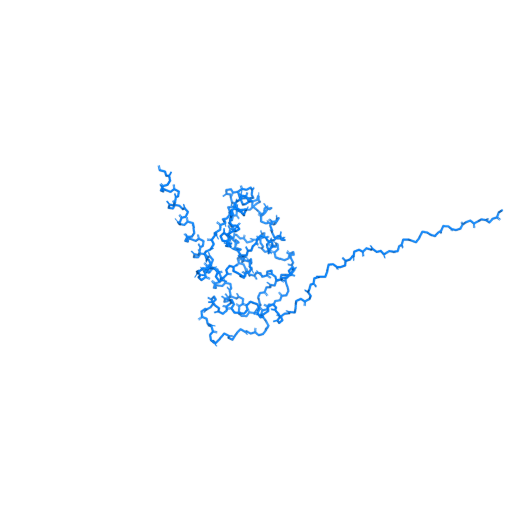 13.865 28.254 1.00 59.31 196 ARG A N 1
ATOM 1485 C CA . ARG A 1 196 ? -2.640 13.518 29.381 1.00 59.31 196 ARG A CA 1
ATOM 1486 C C . ARG A 1 196 ? -1.996 13.903 30.704 1.00 59.31 196 ARG A C 1
ATOM 1488 O O . ARG A 1 196 ? -2.766 14.324 31.592 1.00 59.31 196 ARG A O 1
#

Organism: NCBI:txid1330700

pLDDT: mean 74.58, std 18.01, range [27.42, 96.56]